Protein AF-A0A328EGP6-F1 (afdb_monomer)

Secondary structure (DSSP, 8-state):
--HHHHHHHHHHH--TTTS-GGGGGG-BTTBTTTT-HHHHHHHHHHHH--EEEEEEETTSSSEEEEEEETTEEE-TTGGGGTTPPPPEEEEEEE-HHHHTTSHHHHHHHHHHHHHHHHHHHHHHHHHHHHHHH---TT-HHHHS-SEE--S-SSEEEEESS--TTTHHHHSSTTB-TTSPBPHHHHHHHHHHGGGT--GGGSEEEESSSS--SSGGGHHHHHHHHHHHHHHHHHHH--SEEEEESHHHHHHHHTT--SSGGGTTT--EEEEETTEEEEEEEE----TT-GGGTTTTHHHHHHHHHHHT-

Solvent-accessible surface area (backbone atoms only — not comparable to full-atom values): 16707 Å² total; per-residue (Å²): 132,63,64,36,56,50,48,38,35,48,64,54,34,48,43,80,77,41,22,45,74,91,49,63,83,71,45,44,90,93,34,51,34,32,51,29,27,60,49,47,24,45,53,47,31,73,75,74,43,66,44,32,37,36,24,39,32,67,100,50,101,50,72,48,38,25,29,40,44,98,91,40,85,49,57,92,38,58,62,46,48,64,90,53,82,80,51,74,40,82,75,40,80,52,62,62,69,70,59,46,69,41,66,66,53,37,53,22,30,52,52,36,54,49,39,30,54,51,49,49,51,52,50,53,49,52,54,52,49,52,56,71,67,53,86,43,94,66,54,39,70,78,56,34,62,83,54,44,65,12,76,38,54,51,44,34,38,28,33,50,49,57,44,72,79,9,21,44,76,50,27,31,78,43,25,22,95,88,72,44,72,33,66,38,44,54,46,43,30,65,50,28,54,59,60,75,45,56,65,77,34,43,21,36,36,38,41,29,84,56,66,62,98,48,76,79,50,52,68,74,47,41,69,64,29,36,55,55,44,50,55,48,48,63,55,50,52,38,60,36,34,38,19,38,24,63,64,25,34,35,62,73,61,48,84,78,65,92,52,63,80,81,47,50,65,40,82,45,77,49,73,58,96,91,42,78,34,38,34,36,32,35,54,36,33,43,82,86,45,74,45,24,53,71,68,30,51,67,40,35,48,49,50,37,52,66,77,73,109

Sequence (309 aa):
MNQNFLQHLLWSSWSKETAYKGVGDSWNYNNRATGQCAITSILVQEILGGYIKKADVENYKFSHYWNYIDGEDVDFTISQFSKNTPSYINIKLVDKDRILLNEETKKQYEILRKKVYENMDIYKNIEKNIQQLCQCNENIHQLGSSIHFGKNCNLLFIGEVPAKDGWRTTGKAWINEKGNIIPSGKILQQLLEYLNINLMDITFTEAVKCFPKDRKELLSMGKLWQKILYEQIDFLSPNIIITLGDFPTKALLGNTYKKFTDVVGKEFFIEIKNQKYIIIPTYHPSPISPQSLKGNIDIYKKINKLLNT

Foldseek 3Di:
DDVLVLLLLLLLQQDPLLADCVCPVLDDNLQSLHRNFLLSQVLCCVVQNAFKKWFDWPPDPDIGIFGQHPNDTGGSSCCSCPPDRTDTDPIDTDDNVVVVVPVSNVSSNVSSNVSSVVLVVLQVVLLVVLQVPDPAPQPLSVLEDQKQRAQDLQEEEEAAEQDPQASSNRVDPQQGPVRDGHQLLVLVQVLCVLLVDGSSRHMYHYLRSHDDPDPVCSVVCLVVSLVSVLSVCSSSVHQEYEYAADNSVCSQVPPPDDDPVVQALDWDWDARPNDIHIYHYAYHSDPVDPCNRPVCNVSSNVVSVVSVD

pLDDT: mean 92.64, std 7.46, range [59.53, 98.81]

Structure (mmCIF, N/CA/C/O backbone):
data_AF-A0A328EGP6-F1
#
_entry.id   AF-A0A328EGP6-F1
#
loop_
_atom_site.group_PDB
_atom_site.id
_atom_site.type_symbol
_atom_site.label_atom_id
_atom_site.label_alt_id
_atom_site.label_comp_id
_atom_site.label_asym_id
_atom_site.label_entity_id
_atom_site.label_seq_id
_atom_site.pdbx_PDB_ins_code
_atom_site.Cartn_x
_atom_site.Cartn_y
_atom_site.Cartn_z
_atom_site.occupancy
_atom_site.B_iso_or_equiv
_atom_site.auth_seq_id
_atom_site.auth_comp_id
_atom_site.auth_asym_id
_atom_site.auth_atom_id
_atom_site.pdbx_PDB_model_num
ATOM 1 N N . MET A 1 1 ? 4.268 -15.845 -7.452 1.00 79.31 1 MET A N 1
ATOM 2 C CA . MET A 1 1 ? 4.178 -14.786 -6.415 1.00 79.31 1 MET A CA 1
ATOM 3 C C . MET A 1 1 ? 2.890 -14.003 -6.639 1.00 79.31 1 MET A C 1
ATOM 5 O O . MET A 1 1 ? 2.503 -13.864 -7.788 1.00 79.31 1 MET A O 1
ATOM 9 N N . ASN A 1 2 ? 2.203 -13.535 -5.590 1.00 88.38 2 ASN A N 1
ATOM 10 C CA . ASN A 1 2 ? 1.006 -12.694 -5.747 1.00 88.38 2 ASN A CA 1
ATOM 11 C C . ASN A 1 2 ? 1.398 -11.326 -6.353 1.00 88.38 2 ASN A C 1
ATOM 13 O O . ASN A 1 2 ? 2.334 -10.701 -5.855 1.00 88.38 2 ASN A O 1
ATOM 17 N N . GLN A 1 3 ? 0.700 -10.866 -7.401 1.00 93.25 3 GLN A N 1
ATOM 18 C CA . GLN A 1 3 ? 1.011 -9.597 -8.076 1.00 93.25 3 GLN A CA 1
ATOM 19 C C . GLN A 1 3 ? 0.853 -8.380 -7.152 1.00 93.25 3 GLN A C 1
ATOM 21 O O . GLN A 1 3 ? 1.731 -7.528 -7.137 1.00 93.25 3 GLN A O 1
ATOM 26 N N . ASN A 1 4 ? -0.187 -8.314 -6.313 1.00 95.94 4 ASN A N 1
ATOM 27 C CA . ASN A 1 4 ? -0.348 -7.213 -5.356 1.00 95.94 4 ASN A CA 1
ATOM 28 C C . ASN A 1 4 ? 0.820 -7.181 -4.364 1.00 95.94 4 ASN A C 1
ATOM 30 O O . ASN A 1 4 ? 1.369 -6.121 -4.092 1.00 95.94 4 ASN A O 1
ATOM 34 N N . PHE A 1 5 ? 1.265 -8.336 -3.866 1.00 96.94 5 PHE A N 1
ATOM 35 C CA . PHE A 1 5 ? 2.444 -8.378 -2.997 1.00 96.94 5 PHE A CA 1
ATOM 36 C C . PHE A 1 5 ? 3.699 -7.839 -3.706 1.00 96.94 5 PHE A C 1
ATOM 38 O O . PHE A 1 5 ? 4.431 -7.038 -3.127 1.00 96.94 5 PHE A O 1
ATOM 45 N N . LEU A 1 6 ? 3.912 -8.200 -4.977 1.00 97.69 6 LEU A N 1
ATOM 46 C CA . LEU A 1 6 ? 5.005 -7.643 -5.779 1.00 97.69 6 LEU A CA 1
ATOM 47 C C . LEU A 1 6 ? 4.856 -6.128 -6.000 1.00 97.69 6 LEU A C 1
ATOM 49 O O . LEU A 1 6 ? 5.839 -5.404 -5.882 1.00 97.69 6 LEU A O 1
ATOM 53 N N . GLN A 1 7 ? 3.641 -5.633 -6.250 1.00 97.56 7 GLN A N 1
ATOM 54 C CA . GLN A 1 7 ? 3.357 -4.199 -6.363 1.00 97.56 7 GLN A CA 1
ATOM 55 C C . GLN A 1 7 ? 3.777 -3.439 -5.097 1.00 97.56 7 GLN A C 1
ATOM 57 O O . GLN A 1 7 ? 4.355 -2.358 -5.206 1.00 97.56 7 GLN A O 1
ATOM 62 N N . HIS A 1 8 ? 3.537 -4.007 -3.911 1.00 97.88 8 HIS A N 1
ATOM 63 C CA . HIS A 1 8 ? 3.960 -3.423 -2.633 1.00 97.88 8 HIS A CA 1
ATOM 64 C C . HIS A 1 8 ? 5.474 -3.455 -2.435 1.00 97.88 8 HIS A C 1
ATOM 66 O O . HIS A 1 8 ? 6.041 -2.465 -1.982 1.00 97.88 8 HIS A O 1
ATOM 72 N N . LEU A 1 9 ? 6.143 -4.544 -2.828 1.00 98.12 9 LEU A N 1
ATOM 73 C CA . LEU A 1 9 ? 7.608 -4.608 -2.813 1.00 98.12 9 LEU A CA 1
ATOM 74 C C . LEU A 1 9 ? 8.228 -3.555 -3.730 1.00 98.12 9 LEU A C 1
ATOM 76 O O . LEU A 1 9 ? 9.186 -2.892 -3.345 1.00 98.12 9 LEU A O 1
ATOM 80 N N . LEU A 1 10 ? 7.678 -3.380 -4.932 1.00 98.12 10 LEU A N 1
ATOM 81 C CA . LEU A 1 10 ? 8.120 -2.352 -5.868 1.00 98.12 10 LEU A CA 1
ATOM 82 C C . LEU A 1 10 ? 7.871 -0.948 -5.302 1.00 98.12 10 LEU A C 1
ATOM 84 O O . LEU A 1 10 ? 8.786 -0.127 -5.275 1.00 98.12 10 LEU A O 1
ATOM 88 N N . TRP A 1 11 ? 6.671 -0.697 -4.774 1.00 97.12 11 TRP A N 1
ATOM 89 C CA . TRP A 1 11 ? 6.271 0.588 -4.195 1.00 97.12 11 TRP A CA 1
ATOM 90 C C . TRP A 1 11 ? 7.190 1.067 -3.066 1.00 97.12 11 TRP A C 1
ATOM 92 O O . TRP A 1 11 ? 7.530 2.252 -3.003 1.00 97.12 11 TRP A O 1
ATOM 102 N N . SER A 1 12 ? 7.601 0.157 -2.181 1.00 96.00 12 SER A N 1
ATOM 103 C CA . SER A 1 12 ? 8.522 0.457 -1.081 1.00 96.00 12 SER A CA 1
ATOM 104 C C . SER A 1 12 ? 9.998 0.459 -1.496 1.00 96.00 12 SER A C 1
ATOM 106 O O . SER A 1 12 ? 10.844 0.906 -0.725 1.00 96.00 12 SER A O 1
ATOM 108 N N . SER A 1 13 ? 10.320 -0.004 -2.710 1.00 97.62 13 SER A N 1
ATOM 109 C CA . SER A 1 13 ? 11.694 -0.045 -3.239 1.00 97.62 13 SER A CA 1
ATOM 110 C C . SER A 1 13 ? 12.021 1.105 -4.191 1.00 97.62 13 SER A C 1
ATOM 112 O O . SER A 1 13 ? 13.193 1.461 -4.342 1.00 97.62 13 SER A O 1
ATOM 114 N N . TRP A 1 14 ? 11.014 1.688 -4.846 1.00 97.69 14 TRP A N 1
ATOM 115 C CA . TRP A 1 14 ? 11.203 2.814 -5.755 1.00 97.69 14 TRP A CA 1
ATOM 116 C C . TRP A 1 14 ? 11.687 4.062 -5.022 1.00 97.69 14 TRP A C 1
ATOM 118 O O . TRP A 1 14 ? 11.077 4.529 -4.061 1.00 97.69 14 TRP A O 1
ATOM 128 N N . SER A 1 15 ? 12.765 4.649 -5.535 1.00 95.56 15 SER A N 1
ATOM 129 C CA . SER A 1 15 ? 13.327 5.903 -5.041 1.00 95.56 15 SER A CA 1
ATOM 130 C C . SER A 1 15 ? 13.780 6.802 -6.196 1.00 95.56 15 SER A C 1
ATOM 132 O O . SER A 1 15 ? 13.847 6.369 -7.350 1.00 95.56 15 SER A O 1
ATOM 134 N N . LYS A 1 16 ? 14.170 8.047 -5.885 1.00 95.44 16 LYS A N 1
ATOM 135 C CA . LYS A 1 16 ? 14.817 8.955 -6.853 1.00 95.44 16 LYS A CA 1
ATOM 136 C C . LYS A 1 16 ? 16.069 8.336 -7.492 1.00 95.44 16 LYS A C 1
ATOM 138 O O . LYS A 1 16 ? 16.387 8.644 -8.631 1.00 95.44 16 LYS A O 1
ATOM 143 N N . GLU A 1 17 ? 16.764 7.452 -6.775 1.00 95.88 17 GLU A N 1
ATOM 144 C CA . GLU A 1 17 ? 17.968 6.760 -7.263 1.00 95.88 17 GLU A CA 1
ATOM 145 C C . GLU A 1 17 ? 17.647 5.708 -8.330 1.00 95.88 17 GLU A C 1
ATOM 147 O O . GLU A 1 17 ? 18.457 5.483 -9.226 1.00 95.88 17 GLU A O 1
ATOM 152 N N . THR A 1 18 ? 16.479 5.064 -8.241 1.00 97.38 18 THR A N 1
ATOM 153 C CA . THR A 1 18 ? 16.045 4.047 -9.210 1.00 97.38 18 THR A CA 1
ATOM 154 C C . THR A 1 18 ? 15.279 4.665 -10.383 1.00 97.38 18 THR A C 1
ATOM 156 O O . THR A 1 18 ? 15.203 4.064 -11.448 1.00 97.38 18 THR A O 1
ATOM 159 N N . ALA A 1 19 ? 14.742 5.878 -10.227 1.00 96.88 19 ALA A N 1
ATOM 160 C CA . ALA A 1 19 ? 14.007 6.575 -11.278 1.00 96.88 19 ALA A CA 1
ATOM 161 C C . ALA A 1 19 ? 14.924 7.038 -12.419 1.00 96.88 19 ALA A C 1
ATOM 163 O O . ALA A 1 19 ? 16.020 7.550 -12.190 1.00 96.88 19 ALA A O 1
ATOM 164 N N . TYR A 1 20 ? 14.459 6.941 -13.665 1.00 94.62 20 TYR A N 1
ATOM 165 C CA . TYR A 1 20 ? 15.160 7.483 -14.829 1.00 94.62 20 TYR A CA 1
ATOM 166 C C . TYR A 1 20 ? 15.537 8.959 -14.626 1.00 94.62 20 TYR A C 1
ATOM 168 O O . TYR A 1 20 ? 14.665 9.807 -14.459 1.00 94.62 20 TYR A O 1
ATOM 176 N N . LYS A 1 21 ? 16.834 9.293 -14.709 1.00 90.19 21 LYS A N 1
ATOM 177 C CA . LYS A 1 21 ? 17.353 10.642 -14.401 1.00 90.19 21 LYS A CA 1
ATOM 178 C C . LYS A 1 21 ? 16.674 11.771 -15.183 1.00 90.19 21 LYS A C 1
ATOM 180 O O . LYS A 1 21 ? 16.547 12.877 -14.666 1.00 90.19 21 LYS A O 1
ATOM 185 N N . GLY A 1 22 ? 16.207 11.497 -16.403 1.00 88.44 22 GLY A N 1
ATOM 186 C CA . GLY A 1 22 ? 15.531 12.489 -17.240 1.00 88.44 22 GLY A CA 1
ATOM 187 C C . GLY A 1 22 ? 14.169 12.958 -16.713 1.00 88.44 22 GLY A C 1
ATOM 188 O O . GLY A 1 22 ? 13.662 13.953 -17.217 1.00 88.44 22 GLY A O 1
ATOM 189 N N . VAL A 1 23 ? 13.582 12.296 -15.706 1.00 88.12 23 VAL A N 1
ATOM 190 C CA . VAL A 1 23 ? 12.332 12.765 -15.073 1.00 88.12 23 VAL A CA 1
ATOM 191 C C . VAL A 1 23 ? 12.555 13.910 -14.078 1.00 88.12 23 VAL A C 1
ATOM 193 O O . VAL A 1 23 ? 11.594 14.587 -13.711 1.00 88.12 23 VAL A O 1
ATOM 196 N N . GLY A 1 24 ? 13.804 14.153 -13.659 1.00 87.69 24 GLY A N 1
ATOM 197 C CA . GLY A 1 24 ? 14.167 15.244 -12.753 1.00 87.69 24 GLY A CA 1
ATOM 198 C C . GLY A 1 24 ? 13.329 15.250 -11.472 1.00 87.69 24 GLY A C 1
ATOM 199 O O . GLY A 1 24 ? 13.246 14.245 -10.764 1.00 87.69 24 GLY A O 1
ATOM 200 N N . ASP A 1 25 ? 12.685 16.381 -11.195 1.00 87.44 25 ASP A N 1
ATOM 201 C CA . ASP A 1 25 ? 11.841 16.575 -10.009 1.00 87.44 25 ASP A CA 1
ATOM 202 C C . ASP A 1 25 ? 10.387 16.110 -10.199 1.00 87.44 25 ASP A C 1
ATOM 204 O O . ASP A 1 25 ? 9.562 16.247 -9.297 1.00 87.44 25 ASP A O 1
ATOM 208 N N . SER A 1 26 ? 10.068 15.493 -11.343 1.00 88.75 26 SER A N 1
ATOM 209 C CA . SER A 1 26 ? 8.757 14.862 -11.560 1.00 88.75 26 SER A CA 1
ATOM 210 C C . SER A 1 26 ? 8.566 13.610 -10.693 1.00 88.75 26 SER A C 1
ATOM 212 O O . SER A 1 26 ? 7.432 13.203 -10.442 1.00 88.75 26 SER A O 1
ATOM 214 N N 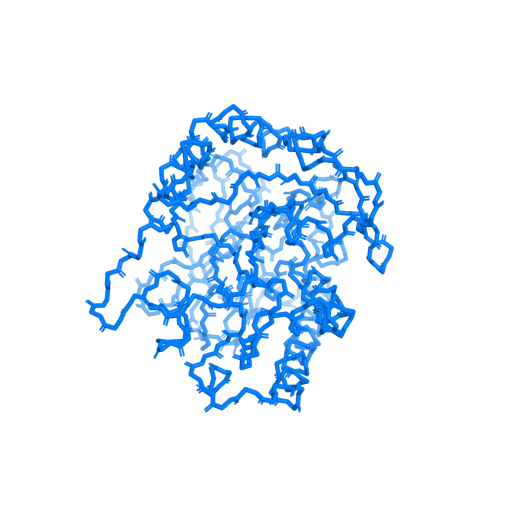. TRP A 1 27 ? 9.655 12.983 -10.230 1.00 93.44 27 TRP A N 1
ATOM 215 C CA . TRP A 1 27 ? 9.584 11.896 -9.252 1.00 93.44 27 TRP A CA 1
ATOM 216 C C . TRP A 1 27 ? 9.418 12.451 -7.835 1.00 93.44 27 TRP A C 1
ATOM 218 O O . TRP A 1 27 ? 10.191 13.305 -7.399 1.00 93.44 27 TRP A O 1
ATOM 228 N N . ASN A 1 28 ? 8.443 11.927 -7.091 1.00 90.25 28 ASN A N 1
ATOM 229 C CA . ASN A 1 28 ? 8.214 12.258 -5.684 1.00 90.25 28 ASN A CA 1
ATOM 230 C C . ASN A 1 28 ? 7.463 11.118 -4.963 1.00 90.25 28 ASN A C 1
ATOM 232 O O . ASN A 1 28 ? 6.998 10.173 -5.595 1.00 90.25 28 ASN A O 1
ATOM 236 N N . TYR A 1 29 ? 7.309 11.210 -3.637 1.00 86.38 29 TYR A N 1
ATOM 237 C CA . TYR A 1 29 ? 6.666 10.160 -2.829 1.00 86.38 29 TYR A CA 1
ATOM 238 C C . TYR A 1 29 ? 5.167 9.956 -3.104 1.00 86.38 29 TYR A C 1
ATOM 240 O O . TYR A 1 29 ? 4.654 8.870 -2.822 1.00 86.38 29 TYR A O 1
ATOM 248 N N . ASN A 1 30 ? 4.484 10.947 -3.687 1.00 84.38 30 ASN A N 1
ATOM 249 C CA . ASN A 1 30 ? 3.091 10.811 -4.119 1.00 84.38 30 ASN A CA 1
ATOM 250 C C . ASN A 1 30 ? 2.983 10.085 -5.470 1.00 84.38 30 ASN A C 1
ATOM 252 O O . ASN A 1 30 ? 1.967 9.452 -5.737 1.00 84.38 30 ASN A O 1
ATOM 256 N N . ASN A 1 31 ? 4.036 10.118 -6.296 1.00 89.25 31 ASN A N 1
ATOM 257 C CA . ASN A 1 31 ? 4.110 9.404 -7.570 1.00 89.25 31 ASN A CA 1
ATOM 258 C C . ASN A 1 31 ? 5.458 8.679 -7.742 1.00 89.25 31 ASN A C 1
ATOM 260 O O . ASN A 1 31 ? 6.338 9.093 -8.504 1.00 89.25 31 ASN A O 1
ATOM 264 N N . ARG A 1 32 ? 5.617 7.570 -7.007 1.00 94.00 32 ARG A N 1
ATOM 265 C CA . ARG A 1 32 ? 6.872 6.799 -6.954 1.00 94.00 32 ARG A CA 1
ATOM 266 C C . ARG A 1 32 ? 7.178 6.035 -8.242 1.00 94.00 32 ARG A C 1
ATOM 268 O O . ARG A 1 32 ? 8.341 5.712 -8.476 1.00 94.00 32 ARG A O 1
ATOM 275 N N . ALA A 1 33 ? 6.161 5.764 -9.060 1.00 95.44 33 ALA A N 1
ATOM 276 C CA . ALA A 1 33 ? 6.280 5.004 -10.303 1.00 95.44 33 ALA A CA 1
ATOM 277 C C . ALA A 1 33 ? 6.956 5.793 -11.440 1.00 95.44 33 ALA A C 1
ATOM 279 O O . ALA A 1 33 ? 7.452 5.188 -12.393 1.00 95.44 33 ALA A O 1
ATOM 280 N N . THR A 1 34 ? 7.007 7.128 -11.345 1.00 94.88 34 THR A N 1
ATOM 281 C CA . THR A 1 34 ? 7.602 8.003 -12.365 1.00 94.88 34 THR A CA 1
ATOM 282 C C . THR A 1 34 ? 9.020 7.577 -12.735 1.00 94.88 34 THR A C 1
ATOM 284 O O . THR A 1 34 ? 9.923 7.556 -11.902 1.00 94.88 34 THR A O 1
ATOM 287 N N . GLY A 1 35 ? 9.235 7.248 -14.010 1.00 95.44 35 GLY A N 1
ATOM 288 C CA . GLY A 1 35 ? 10.556 6.875 -14.516 1.00 95.44 35 GLY A CA 1
ATOM 289 C C . GLY A 1 35 ? 11.057 5.499 -14.065 1.00 95.44 35 GLY A C 1
ATOM 290 O O . GLY A 1 35 ? 12.240 5.222 -14.235 1.00 95.44 35 GLY A O 1
ATOM 291 N N . GLN A 1 36 ? 10.200 4.638 -13.506 1.00 97.81 36 GLN A N 1
ATOM 292 C CA . GLN A 1 36 ? 10.586 3.300 -13.034 1.00 97.81 36 GLN A CA 1
ATOM 293 C C . GLN A 1 36 ? 10.308 2.183 -14.057 1.00 97.81 36 GLN A C 1
ATOM 295 O O . GLN A 1 36 ? 10.739 1.047 -13.851 1.00 97.81 36 GLN A O 1
ATOM 300 N N . CYS A 1 37 ? 9.577 2.472 -15.141 1.00 97.56 37 CYS A N 1
ATOM 301 C CA . CYS A 1 37 ? 8.968 1.469 -16.026 1.00 97.56 37 CYS A CA 1
ATOM 302 C C . CYS A 1 37 ? 9.967 0.467 -16.623 1.00 97.56 37 CYS A C 1
ATOM 304 O O . CYS A 1 37 ? 9.776 -0.741 -16.500 1.00 97.56 37 CYS A O 1
ATOM 306 N N . ALA A 1 38 ? 11.076 0.943 -17.198 1.00 98.00 38 ALA A N 1
ATOM 307 C CA . ALA A 1 38 ? 12.065 0.084 -17.850 1.00 98.00 38 ALA A CA 1
ATOM 308 C C . ALA A 1 38 ? 12.679 -0.932 -16.875 1.00 98.00 38 ALA A C 1
ATOM 310 O O . ALA A 1 38 ? 12.561 -2.139 -17.082 1.00 98.00 38 ALA A O 1
ATOM 311 N N . ILE A 1 39 ? 13.278 -0.459 -15.779 1.00 98.56 39 ILE A N 1
ATOM 312 C CA . ILE A 1 39 ? 13.937 -1.336 -14.802 1.00 98.56 39 ILE A CA 1
ATOM 313 C C . ILE A 1 39 ? 12.942 -2.225 -14.047 1.00 98.56 39 ILE A C 1
ATOM 315 O O . ILE A 1 39 ? 13.265 -3.368 -13.732 1.00 98.56 39 ILE A O 1
ATOM 319 N N . THR A 1 40 ? 11.719 -1.734 -13.817 1.00 98.62 40 THR A N 1
ATOM 320 C CA . THR A 1 40 ? 10.648 -2.528 -13.206 1.00 98.62 40 THR A CA 1
ATOM 321 C C . THR A 1 40 ? 10.252 -3.667 -14.130 1.00 98.62 40 THR A C 1
ATOM 323 O O . THR A 1 40 ? 10.154 -4.798 -13.671 1.00 98.62 40 THR A O 1
ATOM 326 N N . SER A 1 41 ? 10.099 -3.408 -15.431 1.00 98.62 41 SER A N 1
ATOM 327 C CA . SER A 1 41 ? 9.714 -4.448 -16.387 1.00 98.62 41 SER A CA 1
ATOM 328 C C . SER A 1 41 ? 10.744 -5.579 -16.490 1.00 98.62 41 SER A C 1
ATOM 330 O O . SER A 1 41 ? 10.368 -6.744 -16.615 1.00 98.62 41 SER A O 1
ATOM 332 N N . ILE A 1 42 ? 12.036 -5.259 -16.347 1.00 98.69 42 ILE A N 1
ATOM 333 C CA . ILE A 1 42 ? 13.113 -6.256 -16.297 1.00 98.69 42 ILE A CA 1
ATOM 334 C C . ILE A 1 42 ? 12.994 -7.102 -15.029 1.00 98.69 42 ILE A C 1
ATOM 336 O O . ILE A 1 42 ? 13.023 -8.328 -15.106 1.00 98.69 42 ILE A O 1
ATOM 340 N N . LEU A 1 43 ? 12.831 -6.466 -13.866 1.00 98.62 43 LEU A N 1
ATOM 341 C CA . LEU A 1 43 ? 12.742 -7.183 -12.594 1.00 98.62 43 LEU A CA 1
ATOM 342 C C . LEU A 1 43 ? 11.483 -8.053 -12.513 1.00 98.62 43 LEU A C 1
ATOM 344 O O . LEU A 1 43 ? 11.528 -9.183 -12.036 1.00 98.62 43 LEU A O 1
ATOM 348 N N . VAL A 1 44 ? 10.357 -7.551 -13.013 1.00 98.31 44 VAL A N 1
ATOM 349 C CA . VAL A 1 44 ? 9.111 -8.315 -13.104 1.00 98.31 44 VAL A CA 1
ATOM 350 C C . VAL A 1 44 ? 9.293 -9.514 -14.030 1.00 98.31 44 VAL A C 1
ATOM 352 O O . VAL A 1 44 ? 8.865 -10.607 -13.668 1.00 98.31 44 VAL A O 1
ATOM 355 N N . GLN A 1 45 ? 9.978 -9.350 -15.168 1.00 98.00 45 GLN A N 1
ATOM 356 C CA . GLN A 1 45 ? 10.315 -10.477 -16.037 1.00 98.00 45 GLN A CA 1
ATOM 357 C C . GLN A 1 45 ? 11.221 -11.497 -15.327 1.00 98.00 45 GLN A C 1
ATOM 359 O O . GLN A 1 45 ? 11.018 -12.696 -15.490 1.00 98.00 45 GLN A O 1
ATOM 364 N N . GLU A 1 46 ? 12.191 -11.057 -14.516 1.00 97.12 46 GLU A N 1
ATOM 365 C CA . GLU A 1 46 ? 13.023 -11.959 -13.699 1.00 97.12 46 GLU A CA 1
ATOM 366 C C . GLU A 1 46 ? 12.175 -12.775 -12.705 1.00 97.12 46 GLU A C 1
ATOM 368 O O . GLU A 1 46 ? 12.397 -13.973 -12.552 1.00 97.12 46 GLU A O 1
ATOM 373 N N . ILE A 1 47 ? 11.201 -12.143 -12.039 1.00 97.06 47 ILE A N 1
ATOM 374 C CA . ILE A 1 47 ? 10.430 -12.756 -10.943 1.00 97.06 47 ILE A CA 1
ATOM 375 C C . ILE A 1 47 ? 9.247 -13.600 -11.442 1.00 97.06 47 ILE A C 1
ATOM 377 O O . ILE A 1 47 ? 8.942 -14.641 -10.856 1.00 97.06 47 ILE A O 1
ATOM 381 N N . LEU A 1 48 ? 8.533 -13.129 -12.466 1.00 96.50 48 LEU A N 1
ATOM 382 C CA . LEU A 1 48 ? 7.281 -13.722 -12.954 1.00 96.50 48 LEU A CA 1
ATOM 383 C C . LEU A 1 48 ? 7.407 -14.349 -14.350 1.00 96.50 48 LEU A C 1
ATOM 385 O O . LEU A 1 48 ? 6.498 -15.060 -14.768 1.00 96.50 48 LEU A O 1
ATOM 389 N N . GLY A 1 49 ? 8.506 -14.115 -15.069 1.00 96.06 49 GLY A N 1
ATOM 390 C CA . GLY A 1 49 ? 8.655 -14.526 -16.464 1.00 96.06 49 GLY A CA 1
ATOM 391 C C . GLY A 1 49 ? 7.912 -13.609 -17.443 1.00 96.06 49 GLY A C 1
ATOM 392 O O . GLY A 1 49 ? 7.707 -12.421 -17.192 1.00 96.06 49 GLY A O 1
ATOM 393 N N . GLY A 1 50 ? 7.528 -14.160 -18.596 1.00 96.62 50 GLY A N 1
ATOM 394 C CA . GLY A 1 50 ? 6.835 -13.425 -19.657 1.00 96.62 50 GLY A CA 1
ATOM 395 C C . GLY A 1 50 ? 7.752 -12.539 -20.507 1.00 96.62 50 GLY A C 1
ATOM 396 O O . GLY A 1 50 ? 8.966 -12.747 -20.597 1.00 96.62 50 GLY A O 1
ATOM 397 N N . TYR A 1 51 ? 7.157 -11.547 -21.166 1.00 98.31 51 TYR A N 1
ATOM 398 C CA . TYR A 1 51 ? 7.837 -10.673 -22.124 1.00 98.31 51 TYR A CA 1
ATOM 399 C C . TYR A 1 51 ? 7.785 -9.211 -21.691 1.00 98.31 51 TYR A C 1
ATOM 401 O O . TYR A 1 51 ? 6.866 -8.803 -20.986 1.00 98.31 51 TYR A O 1
ATOM 409 N N . ILE A 1 52 ? 8.744 -8.408 -22.153 1.00 98.69 52 ILE A N 1
ATOM 410 C CA . ILE A 1 52 ? 8.725 -6.956 -21.968 1.00 98.69 52 ILE A CA 1
ATOM 411 C C . ILE A 1 52 ? 8.161 -6.317 -23.235 1.00 98.69 52 ILE A C 1
ATOM 413 O O . ILE A 1 52 ? 8.677 -6.533 -24.335 1.00 98.69 52 ILE A O 1
ATOM 417 N N . LYS A 1 53 ? 7.115 -5.510 -23.077 1.00 98.31 53 LYS A N 1
ATOM 418 C CA . LYS A 1 53 ? 6.591 -4.616 -24.107 1.00 98.31 53 LYS A CA 1
ATOM 419 C C . LYS A 1 53 ? 7.184 -3.224 -23.928 1.00 98.31 53 LYS A C 1
ATOM 421 O O . LYS A 1 53 ? 7.410 -2.764 -22.812 1.00 98.31 53 LYS A O 1
ATOM 426 N N . LYS A 1 54 ? 7.422 -2.555 -25.051 1.00 97.81 54 LYS A N 1
ATOM 427 C CA . LYS A 1 54 ? 7.804 -1.148 -25.142 1.00 97.81 54 LYS A CA 1
ATOM 428 C C . LYS A 1 54 ? 6.874 -0.456 -26.123 1.00 97.81 54 LYS A C 1
ATOM 430 O O . LYS A 1 54 ? 6.636 -0.996 -27.203 1.00 97.81 54 LYS A O 1
ATOM 435 N N . ALA A 1 55 ? 6.445 0.754 -25.800 1.00 96.88 55 ALA A N 1
ATOM 436 C CA . ALA A 1 55 ? 5.736 1.622 -26.731 1.00 96.88 55 ALA A CA 1
ATOM 437 C C . ALA A 1 55 ? 6.131 3.080 -26.542 1.00 96.88 55 ALA A C 1
ATOM 439 O O . ALA A 1 55 ? 6.608 3.460 -25.473 1.00 96.88 55 ALA A O 1
ATOM 440 N N . ASP A 1 56 ? 5.922 3.895 -27.566 1.00 95.19 56 ASP A N 1
ATOM 441 C CA . ASP A 1 56 ? 6.006 5.343 -27.424 1.00 95.19 56 ASP A CA 1
ATOM 442 C C . ASP A 1 56 ? 4.671 5.849 -26.875 1.00 95.19 56 ASP A C 1
ATOM 444 O O . ASP A 1 56 ? 3.606 5.368 -27.275 1.00 95.19 56 ASP A O 1
ATOM 448 N N . VAL A 1 57 ? 4.722 6.780 -25.925 1.00 92.12 57 VAL A N 1
ATOM 449 C CA . VAL A 1 57 ? 3.508 7.359 -25.344 1.00 92.12 57 VAL A CA 1
ATOM 450 C C . VAL A 1 57 ? 3.095 8.558 -26.189 1.00 92.12 57 VAL A C 1
ATOM 452 O O . VAL A 1 57 ? 3.853 9.516 -26.333 1.00 92.12 57 VAL A O 1
ATOM 455 N N . GLU A 1 58 ? 1.895 8.514 -26.759 1.00 86.94 58 GLU A N 1
ATOM 456 C CA . GLU A 1 58 ? 1.365 9.590 -27.593 1.00 86.94 58 GLU A CA 1
ATOM 457 C C . GLU A 1 58 ? 1.349 10.911 -26.811 1.00 86.94 58 GLU A C 1
ATOM 459 O O . GLU A 1 58 ? 0.981 10.948 -25.638 1.00 86.94 58 GLU A O 1
ATOM 464 N N . ASN A 1 59 ? 1.761 12.005 -27.455 1.00 82.06 59 ASN A N 1
ATOM 465 C CA . ASN A 1 59 ? 1.934 13.334 -26.847 1.00 82.06 59 ASN A CA 1
ATOM 466 C C . ASN A 1 59 ? 3.090 13.470 -25.835 1.00 82.06 59 ASN A C 1
ATOM 468 O O . ASN A 1 59 ? 3.321 14.572 -25.335 1.00 82.06 59 ASN A O 1
ATOM 472 N N . TYR A 1 60 ? 3.872 12.415 -25.584 1.00 78.75 60 TYR A N 1
ATOM 473 C CA . TYR A 1 60 ? 5.065 12.478 -24.739 1.00 78.75 60 TYR A CA 1
ATOM 474 C C . TYR A 1 60 ? 6.328 12.049 -25.499 1.00 78.75 60 TYR A C 1
ATOM 476 O O . TYR A 1 60 ? 6.314 11.193 -26.375 1.00 78.75 60 TYR A O 1
ATOM 484 N N . LYS A 1 61 ? 7.474 12.644 -25.147 1.00 81.31 61 LYS A N 1
ATOM 485 C CA . LYS A 1 61 ? 8.779 12.338 -25.768 1.00 81.31 61 LYS A CA 1
ATOM 486 C C . LYS A 1 61 ? 9.536 11.218 -25.044 1.00 81.31 61 LYS A C 1
ATOM 488 O O . LYS A 1 61 ? 10.758 11.277 -24.923 1.00 81.31 61 LYS A O 1
ATOM 493 N N . PHE A 1 62 ? 8.824 10.224 -24.523 1.00 87.31 62 PHE A N 1
ATOM 494 C CA . PHE A 1 62 ? 9.437 9.067 -23.876 1.00 87.31 62 PHE A CA 1
ATOM 495 C C . PHE A 1 62 ? 8.695 7.777 -24.219 1.00 87.31 62 PHE A C 1
ATOM 497 O O . PHE A 1 62 ? 7.513 7.786 -24.563 1.00 87.31 62 PHE A O 1
ATOM 504 N N . SER A 1 63 ? 9.413 6.661 -24.113 1.00 93.38 63 SER A N 1
ATOM 505 C CA . SER A 1 63 ? 8.826 5.334 -24.248 1.00 93.38 63 SER A CA 1
ATOM 506 C C . SER A 1 63 ? 8.456 4.766 -22.881 1.00 93.38 63 SER A C 1
ATOM 508 O O . SER A 1 63 ? 9.171 4.971 -21.899 1.00 93.38 63 SER A O 1
ATOM 510 N N . HIS A 1 64 ? 7.378 3.996 -22.843 1.00 96.69 64 HIS A N 1
ATOM 511 C CA . HIS A 1 64 ? 6.911 3.265 -21.676 1.00 96.69 64 HIS A CA 1
ATOM 512 C C . HIS A 1 64 ? 7.170 1.765 -21.822 1.00 96.69 64 HIS A C 1
ATOM 514 O O . HIS A 1 64 ? 7.189 1.248 -22.942 1.00 96.69 64 HIS A O 1
ATOM 520 N N . TYR A 1 65 ? 7.378 1.085 -20.695 1.00 98.00 65 TYR A N 1
ATOM 521 C CA . TYR A 1 65 ? 7.704 -0.338 -20.636 1.00 98.00 65 TYR A CA 1
ATOM 522 C C . TYR A 1 65 ? 6.807 -1.039 -19.622 1.00 98.00 65 TYR A C 1
ATOM 524 O O . TYR A 1 65 ? 6.613 -0.536 -18.518 1.00 98.00 65 TYR A O 1
ATOM 532 N N . TRP A 1 66 ? 6.298 -2.208 -19.987 1.00 98.25 66 TRP A N 1
ATOM 533 C CA . TRP A 1 66 ? 5.481 -3.047 -19.114 1.00 98.25 66 TRP A CA 1
ATOM 534 C C . TRP A 1 66 ? 5.633 -4.516 -19.512 1.00 98.25 66 TRP A C 1
ATOM 536 O O . TRP A 1 66 ? 6.353 -4.836 -20.462 1.00 98.25 66 TRP A O 1
ATOM 546 N N . ASN A 1 67 ? 4.990 -5.425 -18.785 1.00 98.31 67 ASN A N 1
ATOM 547 C CA . ASN A 1 67 ? 5.120 -6.856 -19.023 1.00 98.31 67 ASN A CA 1
ATOM 548 C C . ASN A 1 67 ? 3.884 -7.439 -19.704 1.00 98.31 67 ASN A C 1
ATOM 550 O O . ASN A 1 67 ? 2.768 -6.971 -19.512 1.00 98.31 67 ASN A O 1
ATOM 554 N N . TYR A 1 68 ? 4.097 -8.499 -20.473 1.00 97.94 68 TYR A N 1
ATOM 555 C CA . TYR A 1 68 ? 3.045 -9.368 -20.980 1.00 97.94 68 TYR A CA 1
ATOM 556 C C . TYR A 1 68 ? 3.244 -10.762 -20.384 1.00 97.94 68 TYR A C 1
ATOM 558 O O . TYR A 1 68 ? 4.245 -11.422 -20.684 1.00 97.94 68 TYR A O 1
ATOM 566 N N . ILE A 1 69 ? 2.341 -11.166 -19.491 1.00 96.94 69 ILE A N 1
ATOM 567 C CA . ILE A 1 69 ? 2.460 -12.359 -18.641 1.00 96.94 69 ILE A CA 1
ATOM 568 C C . ILE A 1 69 ? 1.150 -13.134 -18.747 1.00 96.94 69 ILE A C 1
ATOM 570 O O . ILE A 1 69 ? 0.083 -12.547 -18.609 1.00 96.94 69 ILE A O 1
ATOM 574 N N . ASP A 1 70 ? 1.230 -14.436 -19.026 1.00 94.81 70 ASP A N 1
ATOM 575 C CA . ASP A 1 70 ? 0.074 -15.344 -19.095 1.00 94.81 70 ASP A CA 1
ATOM 576 C C . ASP A 1 70 ? -1.091 -14.850 -19.976 1.00 94.81 70 ASP A C 1
ATOM 578 O O . ASP A 1 70 ? -2.258 -15.124 -19.716 1.00 94.81 70 ASP A O 1
ATOM 582 N N . GLY A 1 71 ? -0.772 -14.134 -21.059 1.00 95.25 71 GLY A N 1
ATOM 583 C CA . GLY A 1 71 ? -1.764 -13.629 -22.008 1.00 95.25 71 GLY A CA 1
ATOM 584 C C . GLY A 1 71 ? -2.295 -12.223 -21.705 1.00 95.25 71 GLY A C 1
ATOM 585 O O . GLY A 1 71 ? -3.051 -11.685 -22.517 1.00 95.25 71 GLY A O 1
ATOM 586 N N . GLU A 1 72 ? -1.868 -11.599 -20.605 1.00 96.50 72 GLU A N 1
ATOM 587 C CA . GLU A 1 72 ? -2.362 -10.301 -20.139 1.00 96.50 72 GLU A CA 1
ATOM 588 C C . GLU A 1 72 ? -1.256 -9.239 -20.048 1.00 96.50 72 GLU A C 1
ATOM 590 O O . GLU A 1 72 ? -0.083 -9.533 -19.801 1.00 96.50 72 GLU A O 1
ATOM 595 N N . ASP A 1 73 ? -1.640 -7.977 -20.251 1.00 96.50 73 ASP A N 1
ATOM 596 C CA . ASP A 1 73 ? -0.773 -6.824 -20.013 1.00 96.50 73 ASP A CA 1
ATOM 597 C C . ASP A 1 73 ? -0.724 -6.495 -18.516 1.00 96.50 73 ASP A C 1
ATOM 599 O O . ASP A 1 73 ? -1.743 -6.212 -17.887 1.00 96.50 73 ASP A O 1
ATOM 603 N N . VAL A 1 74 ? 0.484 -6.505 -17.954 1.00 96.62 74 VAL A N 1
ATOM 604 C CA . VAL A 1 74 ? 0.760 -6.233 -16.543 1.00 96.62 74 VAL A CA 1
ATOM 605 C C . VAL A 1 74 ? 1.691 -5.029 -16.442 1.00 96.62 74 VAL A C 1
ATOM 607 O O . VAL A 1 74 ? 2.878 -5.107 -16.767 1.00 96.62 74 VAL A O 1
ATOM 610 N N . ASP A 1 75 ? 1.154 -3.906 -15.966 1.00 96.62 75 ASP A N 1
ATOM 611 C CA . ASP A 1 75 ? 1.896 -2.659 -15.781 1.00 96.62 75 ASP A CA 1
ATOM 612 C C . ASP A 1 75 ? 1.841 -2.183 -14.327 1.00 96.62 75 ASP A C 1
ATOM 614 O O . ASP A 1 75 ? 0.921 -1.484 -13.901 1.00 96.62 75 ASP A O 1
ATOM 618 N N . PHE A 1 76 ? 2.883 -2.522 -13.569 1.00 96.75 76 PHE A N 1
ATOM 619 C CA . PHE A 1 76 ? 3.057 -2.066 -12.188 1.00 96.75 76 PHE A CA 1
ATOM 620 C C . PHE A 1 76 ? 3.311 -0.552 -12.083 1.00 96.75 76 PHE A C 1
ATOM 622 O O . PHE A 1 76 ? 3.182 0.028 -11.008 1.00 96.75 76 PHE A O 1
ATOM 629 N N . THR A 1 77 ? 3.678 0.106 -13.184 1.00 96.44 77 THR A N 1
ATOM 630 C CA . THR A 1 77 ? 4.066 1.524 -13.233 1.00 96.44 77 THR A CA 1
ATOM 631 C C . THR A 1 77 ? 3.031 2.419 -13.912 1.00 96.44 77 THR A C 1
ATOM 633 O O . THR A 1 77 ? 3.307 3.596 -14.148 1.00 96.44 77 THR A O 1
ATOM 636 N N . ILE A 1 78 ? 1.824 1.909 -14.180 1.00 93.75 78 ILE A N 1
ATOM 637 C CA . ILE A 1 78 ? 0.745 2.674 -14.824 1.00 93.75 78 ILE A CA 1
ATOM 638 C C . ILE A 1 78 ? 0.359 3.925 -14.019 1.00 93.75 78 ILE A C 1
ATOM 640 O O . ILE A 1 78 ? -0.027 4.948 -14.581 1.00 93.75 78 ILE A O 1
ATOM 644 N N . SER A 1 79 ? 0.541 3.885 -12.695 1.00 90.94 79 SER A N 1
ATOM 645 C CA . SER A 1 79 ? 0.265 5.009 -11.794 1.00 90.94 79 SER A CA 1
ATOM 646 C C . SER A 1 79 ? 1.131 6.244 -12.059 1.00 90.94 79 SER A C 1
ATOM 648 O O . SER A 1 79 ? 0.750 7.332 -11.631 1.00 90.94 79 SER A O 1
ATOM 650 N N . GLN A 1 80 ? 2.228 6.129 -12.823 1.00 91.50 80 GLN A N 1
ATOM 651 C CA . GLN A 1 80 ? 3.033 7.290 -13.218 1.00 91.50 80 GLN A CA 1
ATOM 652 C C . GLN A 1 80 ? 2.249 8.308 -14.056 1.00 91.50 80 GLN A C 1
ATOM 654 O O . GLN A 1 80 ? 2.574 9.494 -1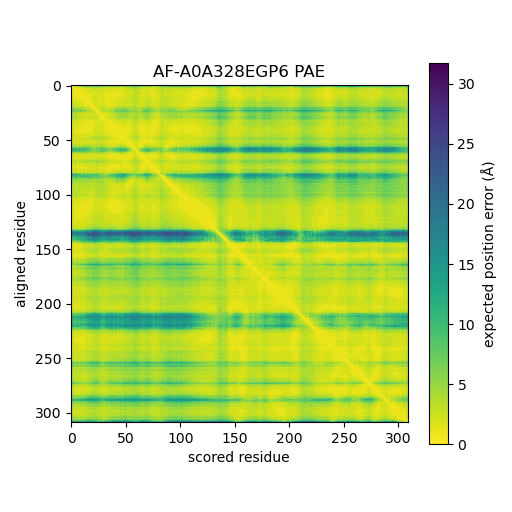4.034 1.00 91.50 80 GLN A O 1
ATOM 659 N N . PHE A 1 81 ? 1.205 7.857 -14.760 1.00 89.88 81 PHE A N 1
ATOM 660 C CA . PHE A 1 81 ? 0.327 8.702 -15.571 1.00 89.88 81 PHE A CA 1
ATOM 661 C C . PHE A 1 81 ? -0.852 9.284 -14.771 1.00 89.88 81 PHE A C 1
ATOM 663 O O . PHE A 1 81 ? -1.715 9.971 -15.326 1.00 89.88 81 PHE A O 1
ATOM 670 N N . SER A 1 82 ? -0.891 9.053 -13.455 1.00 81.69 82 SER A N 1
ATOM 671 C CA . SER A 1 82 ? -1.960 9.503 -12.564 1.00 81.69 82 SER A CA 1
ATOM 672 C C . SER A 1 82 ? -3.341 9.054 -13.073 1.00 81.69 82 SER A C 1
ATOM 674 O O . SER A 1 82 ? -3.610 7.858 -13.144 1.00 81.69 82 SER A O 1
ATOM 676 N N . LYS A 1 83 ? -4.233 9.992 -13.422 1.00 72.31 83 LYS A N 1
ATOM 677 C CA . LYS A 1 83 ? -5.576 9.702 -13.957 1.00 72.31 83 LYS A CA 1
ATOM 678 C C . LYS A 1 83 ? -5.638 9.661 -15.483 1.00 72.31 83 LYS A C 1
ATOM 680 O O . LYS A 1 83 ? -6.696 9.364 -16.030 1.00 72.31 83 LYS A O 1
ATOM 685 N N . ASN A 1 84 ? -4.548 9.991 -16.167 1.00 79.50 84 ASN A N 1
ATOM 686 C CA . ASN A 1 84 ? -4.530 10.023 -17.619 1.00 79.50 84 ASN A CA 1
ATOM 687 C C . ASN A 1 84 ? -4.202 8.625 -18.122 1.00 79.50 84 ASN A C 1
ATOM 689 O O . ASN A 1 84 ? -3.116 8.113 -17.866 1.00 79.50 84 ASN A O 1
ATOM 693 N N . THR A 1 85 ? -5.129 8.003 -18.843 1.00 81.94 85 THR A N 1
ATOM 694 C CA . THR A 1 85 ? -4.818 6.767 -19.557 1.00 81.94 85 THR A CA 1
ATOM 695 C C . THR A 1 85 ? -3.887 7.114 -20.720 1.00 81.94 85 THR A C 1
ATOM 697 O O . THR A 1 85 ? -4.285 7.895 -21.587 1.00 81.94 85 THR A O 1
ATOM 700 N N . PRO A 1 86 ? -2.648 6.599 -20.745 1.00 88.50 86 PRO A N 1
ATOM 701 C CA . PRO A 1 86 ? -1.744 6.843 -21.857 1.00 88.50 86 PRO A CA 1
ATOM 702 C C . PRO A 1 86 ? -2.250 6.143 -23.124 1.00 88.50 86 PRO A C 1
ATOM 704 O O . PRO A 1 86 ? -2.714 5.004 -23.073 1.00 88.50 86 PRO A O 1
ATOM 707 N N . SER A 1 87 ? -2.096 6.804 -24.268 1.00 90.88 87 SER A N 1
ATOM 708 C CA . SER A 1 87 ? -2.217 6.166 -25.581 1.00 90.88 87 SER A CA 1
ATOM 709 C C . SER A 1 87 ? -0.841 5.692 -26.035 1.00 90.88 87 SER A C 1
ATOM 711 O O . SER A 1 87 ? 0.141 6.431 -25.935 1.00 90.88 87 SER A O 1
ATOM 713 N N . TYR A 1 88 ? -0.758 4.461 -26.533 1.00 93.75 88 TYR A N 1
ATOM 714 C CA . TYR A 1 88 ? 0.499 3.844 -26.948 1.00 93.75 88 TYR A CA 1
ATOM 715 C C . TYR A 1 88 ? 0.559 3.664 -28.462 1.00 93.75 88 TYR A C 1
ATOM 717 O O . TYR A 1 88 ? -0.377 3.148 -29.071 1.00 93.75 88 TYR A O 1
ATOM 725 N N . ILE A 1 89 ? 1.702 4.007 -29.054 1.00 93.75 89 ILE A N 1
ATOM 726 C CA . ILE A 1 89 ? 2.014 3.747 -30.464 1.00 93.75 89 ILE A CA 1
ATOM 727 C C . ILE A 1 89 ? 3.308 2.933 -30.579 1.00 93.75 89 ILE A C 1
ATOM 729 O O . ILE A 1 89 ? 4.129 2.904 -29.661 1.00 93.75 89 ILE A O 1
ATOM 733 N N . ASN A 1 90 ? 3.502 2.253 -31.712 1.00 94.62 90 ASN A N 1
ATOM 734 C CA . ASN A 1 90 ? 4.705 1.452 -31.994 1.00 94.62 90 ASN A CA 1
ATOM 735 C C . ASN A 1 90 ? 5.004 0.363 -30.941 1.00 94.62 90 ASN A C 1
ATOM 737 O O . ASN A 1 90 ? 6.167 0.118 -30.603 1.00 94.62 90 ASN A O 1
ATOM 741 N N . ILE A 1 91 ? 3.958 -0.288 -30.418 1.00 96.81 91 ILE A N 1
ATOM 742 C CA . ILE A 1 91 ? 4.087 -1.355 -29.418 1.00 96.81 91 ILE A CA 1
ATOM 743 C C . ILE A 1 91 ? 4.922 -2.503 -29.997 1.00 96.81 91 ILE A C 1
ATOM 745 O O . ILE A 1 91 ? 4.612 -3.039 -31.060 1.00 96.81 91 ILE A O 1
ATOM 749 N N . LYS A 1 92 ? 5.971 -2.908 -29.280 1.00 97.44 92 LYS A N 1
ATOM 750 C CA . LYS A 1 92 ? 6.840 -4.029 -29.659 1.00 97.44 92 LYS A CA 1
ATOM 751 C C . LYS A 1 92 ? 7.365 -4.779 -28.446 1.00 97.44 92 LYS A C 1
ATOM 753 O O . LYS A 1 92 ? 7.483 -4.211 -27.362 1.00 97.44 92 LYS A O 1
ATOM 758 N N . LEU A 1 93 ? 7.742 -6.037 -28.654 1.00 97.88 93 LEU A N 1
ATOM 759 C CA . LEU A 1 93 ? 8.514 -6.791 -27.671 1.00 97.88 93 LEU A CA 1
ATOM 760 C C . LEU A 1 93 ? 9.974 -6.341 -27.687 1.00 97.88 93 LEU A C 1
ATOM 762 O O . LEU A 1 93 ? 10.533 -6.029 -28.745 1.00 97.88 93 LEU A O 1
ATOM 766 N N . VAL A 1 94 ? 10.591 -6.303 -26.512 1.00 97.56 94 VAL A N 1
ATOM 767 C CA . VAL A 1 94 ? 11.998 -5.939 -26.355 1.00 97.56 94 VAL A CA 1
ATOM 768 C C . VAL A 1 94 ? 12.713 -6.941 -25.464 1.00 97.56 94 VAL A C 1
ATOM 770 O O . VAL A 1 94 ? 12.138 -7.479 -24.521 1.00 97.56 94 VAL A O 1
ATOM 773 N N . ASP A 1 95 ? 13.983 -7.173 -25.773 1.00 97.06 95 ASP A N 1
ATOM 774 C CA . ASP A 1 95 ? 14.865 -7.977 -24.938 1.00 97.06 95 ASP A CA 1
ATOM 775 C C . ASP A 1 95 ? 15.424 -7.119 -23.794 1.00 97.06 95 ASP A C 1
ATOM 777 O O . ASP A 1 95 ? 15.838 -5.975 -24.026 1.00 97.06 95 ASP A O 1
ATOM 781 N N . LYS A 1 96 ? 15.455 -7.666 -22.575 1.00 96.44 96 LYS A N 1
ATOM 782 C CA . LYS A 1 96 ? 16.036 -6.994 -21.408 1.00 96.44 96 LYS A CA 1
ATOM 783 C C . LYS A 1 96 ? 17.501 -6.617 -21.631 1.00 96.44 96 LYS A C 1
ATOM 785 O O . LYS A 1 96 ? 17.906 -5.535 -21.213 1.00 96.44 96 LYS A O 1
ATOM 790 N N . ASP A 1 97 ? 18.265 -7.433 -22.357 1.00 96.00 97 ASP A N 1
ATOM 791 C CA . ASP A 1 97 ? 19.689 -7.205 -22.598 1.00 96.00 97 ASP A CA 1
ATOM 792 C C . ASP A 1 97 ? 19.897 -5.930 -23.419 1.00 96.00 97 ASP A C 1
ATOM 794 O O . ASP A 1 97 ? 20.836 -5.179 -23.171 1.00 96.00 97 ASP A O 1
ATOM 798 N N . ARG A 1 98 ? 18.961 -5.604 -24.327 1.00 95.25 98 ARG A N 1
ATOM 799 C CA . ARG A 1 98 ? 18.976 -4.337 -25.079 1.00 95.25 98 ARG A CA 1
ATOM 800 C C . ARG A 1 98 ? 18.705 -3.124 -24.195 1.00 95.25 98 ARG A C 1
ATOM 802 O O . ARG A 1 98 ? 19.263 -2.062 -24.455 1.00 95.25 98 ARG A O 1
ATOM 809 N N . ILE A 1 99 ? 17.841 -3.258 -23.188 1.00 95.19 99 ILE A N 1
ATOM 810 C CA . ILE A 1 99 ? 17.561 -2.181 -22.227 1.00 95.19 99 ILE A CA 1
ATOM 811 C C . ILE A 1 99 ? 18.788 -1.962 -21.324 1.00 95.19 99 ILE A C 1
ATOM 813 O O . ILE A 1 99 ? 19.170 -0.822 -21.061 1.00 95.19 99 ILE A O 1
ATOM 817 N N . LEU A 1 100 ? 19.439 -3.050 -20.902 1.00 95.88 100 LEU A N 1
ATOM 818 C CA . LEU A 1 100 ? 20.605 -3.046 -20.014 1.00 95.88 100 LEU A CA 1
ATOM 819 C C . LEU A 1 100 ? 21.926 -2.640 -20.693 1.00 95.88 100 LEU A C 1
ATOM 821 O O . LEU A 1 100 ? 22.922 -2.476 -19.991 1.00 95.88 100 LEU A O 1
ATOM 825 N N . LEU A 1 101 ? 21.948 -2.417 -22.016 1.00 95.94 101 LEU A N 1
ATOM 826 C CA . LEU A 1 101 ? 23.097 -1.810 -22.713 1.00 95.94 101 LEU A CA 1
ATOM 827 C C . LEU A 1 101 ? 23.421 -0.403 -22.192 1.00 95.94 101 LEU A C 1
ATOM 829 O O . LEU A 1 101 ? 24.551 0.065 -22.313 1.00 95.94 101 LEU A O 1
ATOM 833 N N . ASN A 1 102 ? 22.427 0.297 -21.641 1.00 95.00 102 ASN A N 1
ATOM 834 C CA . ASN A 1 102 ? 22.656 1.567 -20.978 1.00 95.00 102 ASN A CA 1
ATOM 835 C C . ASN A 1 102 ? 23.186 1.323 -19.554 1.00 95.00 102 ASN A C 1
ATOM 837 O O . ASN A 1 102 ? 22.459 0.849 -18.680 1.00 95.00 102 ASN A O 1
ATOM 841 N N . GLU A 1 103 ? 24.442 1.702 -19.311 1.00 95.44 103 GLU A N 1
ATOM 842 C CA . GLU A 1 103 ? 25.114 1.511 -18.017 1.00 95.44 103 GLU A CA 1
ATOM 843 C C . GLU A 1 103 ? 24.409 2.207 -16.842 1.00 95.44 103 GLU A C 1
ATOM 845 O O . GLU A 1 103 ? 24.447 1.714 -15.715 1.00 95.44 103 GLU A O 1
ATOM 850 N N . GLU A 1 104 ? 23.741 3.338 -17.075 1.00 95.38 104 GLU A N 1
ATOM 851 C CA . GLU A 1 104 ? 22.952 3.997 -16.033 1.00 95.38 104 GLU A CA 1
ATOM 852 C C . GLU A 1 104 ? 21.709 3.169 -15.696 1.00 95.38 104 GLU A C 1
ATOM 854 O O . GLU A 1 104 ? 21.478 2.857 -14.531 1.00 95.38 104 GLU A O 1
ATOM 859 N N . THR A 1 105 ? 20.953 2.737 -16.707 1.00 96.19 105 THR A N 1
ATOM 860 C CA . THR A 1 105 ? 19.780 1.870 -16.521 1.00 96.19 105 THR A CA 1
ATOM 861 C C . THR A 1 105 ? 20.150 0.572 -15.811 1.00 96.19 105 THR A C 1
ATOM 863 O O . THR A 1 105 ? 19.430 0.141 -14.913 1.00 96.19 105 THR A O 1
ATOM 866 N N . LYS A 1 106 ? 21.301 -0.018 -16.145 1.00 97.88 106 LYS A N 1
ATOM 867 C CA . LYS A 1 106 ? 21.826 -1.206 -15.467 1.00 97.88 106 LYS A CA 1
ATOM 868 C C . LYS A 1 106 ? 22.108 -0.951 -13.985 1.00 97.88 106 LYS A C 1
ATOM 870 O O . LYS A 1 106 ? 21.691 -1.742 -13.145 1.00 97.88 106 LYS A O 1
ATOM 875 N N . LYS A 1 107 ? 22.748 0.169 -13.632 1.00 98.00 107 LYS A N 1
ATOM 876 C CA . LYS A 1 107 ? 22.972 0.543 -12.221 1.00 98.00 107 LYS A CA 1
ATOM 877 C C . LYS A 1 107 ? 21.656 0.730 -11.464 1.00 98.00 107 LYS A C 1
ATOM 879 O O . LYS A 1 107 ? 21.509 0.213 -10.361 1.00 98.00 107 LYS A O 1
ATOM 884 N N . GLN A 1 108 ? 20.697 1.437 -12.059 1.00 98.31 108 GLN A N 1
ATOM 885 C CA . GLN A 1 108 ? 19.378 1.672 -11.462 1.00 98.31 108 GLN A CA 1
ATOM 886 C C . GLN A 1 108 ? 18.606 0.365 -11.251 1.00 98.31 108 GLN A C 1
ATOM 888 O O . GLN A 1 108 ? 17.989 0.173 -10.202 1.00 98.31 108 GLN A O 1
ATOM 893 N N . TYR A 1 109 ? 18.697 -0.550 -12.219 1.00 98.50 109 TYR A N 1
ATOM 894 C CA . TYR A 1 109 ? 18.141 -1.894 -12.132 1.00 98.50 109 TYR A CA 1
ATOM 895 C C . TYR A 1 109 ? 18.718 -2.684 -10.954 1.00 98.50 109 TYR A C 1
ATOM 897 O O . TYR A 1 109 ? 17.949 -3.194 -10.145 1.00 98.50 109 TYR A O 1
ATOM 905 N N . GLU A 1 110 ? 20.044 -2.739 -10.804 1.00 98.56 110 GLU A N 1
ATOM 906 C CA . GLU A 1 110 ? 20.675 -3.475 -9.699 1.00 98.56 110 GLU A CA 1
ATOM 907 C C . GLU A 1 110 ? 20.292 -2.903 -8.325 1.00 98.56 110 GLU A C 1
ATOM 909 O O . GLU A 1 110 ? 20.051 -3.659 -7.380 1.00 98.56 110 GLU A O 1
ATOM 914 N N . ILE A 1 111 ? 20.163 -1.574 -8.211 1.00 98.56 111 ILE A N 1
ATOM 915 C CA . ILE A 1 111 ? 19.684 -0.924 -6.981 1.00 98.56 111 ILE A CA 1
ATOM 916 C C . ILE A 1 111 ? 18.240 -1.342 -6.682 1.00 98.56 111 ILE A C 1
ATOM 918 O O . ILE A 1 111 ? 17.949 -1.748 -5.556 1.00 98.56 111 ILE A O 1
ATOM 922 N N . LEU A 1 112 ? 17.339 -1.260 -7.668 1.00 98.75 112 LEU A N 1
ATOM 923 C CA . LEU A 1 112 ? 15.940 -1.660 -7.495 1.00 98.75 112 LEU A CA 1
ATOM 924 C C . LEU A 1 112 ? 15.837 -3.138 -7.112 1.00 98.75 112 LEU A C 1
ATOM 926 O O . LEU A 1 112 ? 15.160 -3.477 -6.144 1.00 98.75 112 LEU A O 1
ATOM 930 N N . ARG A 1 113 ? 16.540 -4.006 -7.843 1.00 98.69 113 ARG A N 1
ATOM 931 C CA . ARG A 1 113 ? 16.588 -5.448 -7.606 1.00 98.69 113 ARG A CA 1
ATOM 932 C C . ARG A 1 113 ? 17.009 -5.749 -6.172 1.00 98.69 113 ARG A C 1
ATOM 934 O O . ARG A 1 113 ? 16.302 -6.469 -5.472 1.00 98.69 113 ARG A O 1
ATOM 941 N N . LYS A 1 114 ? 18.114 -5.154 -5.712 1.00 98.75 114 LYS A N 1
ATOM 942 C CA . LYS A 1 114 ? 18.597 -5.301 -4.335 1.00 98.75 114 LYS A CA 1
ATOM 943 C C . LYS A 1 114 ? 17.534 -4.882 -3.313 1.00 98.75 114 LYS A C 1
ATOM 945 O O . LYS A 1 114 ? 17.206 -5.684 -2.443 1.00 98.75 114 LYS A O 1
ATOM 950 N N . LYS A 1 115 ? 16.957 -3.682 -3.452 1.00 98.56 115 LYS A N 1
ATOM 951 C CA . LYS A 1 115 ? 15.930 -3.163 -2.527 1.00 98.56 115 LYS A CA 1
ATOM 952 C C . LYS A 1 115 ? 14.692 -4.064 -2.464 1.00 98.56 115 LYS A C 1
ATOM 954 O O . LYS A 1 115 ? 14.193 -4.334 -1.378 1.00 98.56 115 LYS A O 1
ATOM 959 N N . VAL A 1 116 ? 14.238 -4.589 -3.604 1.00 98.56 116 VAL A N 1
ATOM 960 C CA . VAL A 1 116 ? 13.073 -5.489 -3.664 1.00 98.56 116 VAL A CA 1
ATOM 961 C C . VAL A 1 116 ? 13.329 -6.796 -2.914 1.00 98.56 116 VAL A C 1
ATOM 963 O O . VAL A 1 116 ? 12.472 -7.228 -2.142 1.00 98.56 116 VAL A O 1
ATOM 966 N N . TYR A 1 117 ? 14.497 -7.419 -3.098 1.00 98.44 117 TYR A N 1
ATOM 967 C CA . TYR A 1 117 ? 14.839 -8.641 -2.364 1.00 98.44 117 TYR A CA 1
ATOM 968 C C . TYR A 1 117 ? 15.051 -8.375 -0.864 1.00 98.44 117 TYR A C 1
ATOM 970 O O . TYR A 1 117 ? 14.572 -9.154 -0.041 1.00 98.44 117 TYR A O 1
ATOM 978 N N . GLU A 1 118 ? 15.666 -7.249 -0.493 1.00 98.25 118 GLU A N 1
ATOM 979 C CA . GLU A 1 118 ? 15.793 -6.829 0.911 1.00 98.25 118 GLU A CA 1
ATOM 980 C C . GLU A 1 118 ? 14.418 -6.618 1.567 1.00 98.25 118 GLU A C 1
ATOM 982 O O . GLU A 1 118 ? 14.156 -7.165 2.639 1.00 98.25 118 GLU A O 1
ATOM 987 N N . ASN A 1 119 ? 13.500 -5.907 0.904 1.00 97.88 119 ASN A N 1
ATOM 988 C CA . ASN A 1 119 ? 12.135 -5.701 1.396 1.00 97.88 119 ASN A CA 1
ATOM 989 C C . ASN A 1 119 ? 11.349 -7.014 1.490 1.00 97.88 119 ASN A C 1
ATOM 991 O O . ASN A 1 119 ? 10.561 -7.202 2.421 1.00 97.88 119 ASN A O 1
ATOM 995 N N . MET A 1 120 ? 11.586 -7.956 0.575 1.00 97.19 120 MET A N 1
ATOM 996 C CA . MET A 1 120 ? 11.005 -9.292 0.662 1.00 97.19 120 MET A CA 1
ATOM 997 C C . MET A 1 120 ? 11.479 -10.033 1.919 1.00 97.19 120 MET A C 1
ATOM 999 O O . MET A 1 120 ? 10.662 -10.664 2.594 1.00 97.19 120 MET A O 1
ATOM 1003 N N . ASP A 1 121 ? 12.764 -9.960 2.255 1.00 98.12 121 ASP A N 1
ATOM 1004 C CA . ASP A 1 121 ? 13.302 -10.611 3.451 1.00 98.12 121 ASP A CA 1
ATOM 1005 C C . ASP A 1 121 ? 12.871 -9.905 4.743 1.00 98.12 121 ASP A C 1
ATOM 1007 O O . ASP A 1 121 ? 12.539 -10.577 5.723 1.00 98.12 121 ASP A O 1
ATOM 1011 N N . ILE A 1 122 ? 12.767 -8.571 4.734 1.00 97.62 122 ILE A N 1
ATOM 1012 C CA . ILE A 1 122 ? 12.156 -7.794 5.824 1.00 97.62 122 ILE A CA 1
ATOM 1013 C C . ILE A 1 122 ? 10.739 -8.302 6.095 1.00 97.62 122 ILE A C 1
ATOM 1015 O O . ILE A 1 122 ? 10.421 -8.656 7.231 1.00 97.62 122 ILE A O 1
ATOM 1019 N N . TYR A 1 123 ? 9.902 -8.409 5.062 1.00 97.25 123 TYR A N 1
ATOM 1020 C CA . TYR A 1 123 ? 8.531 -8.886 5.220 1.00 97.25 123 TYR A CA 1
ATOM 1021 C C . TYR A 1 123 ? 8.461 -10.332 5.733 1.00 97.25 123 TYR A C 1
ATOM 1023 O O . TYR A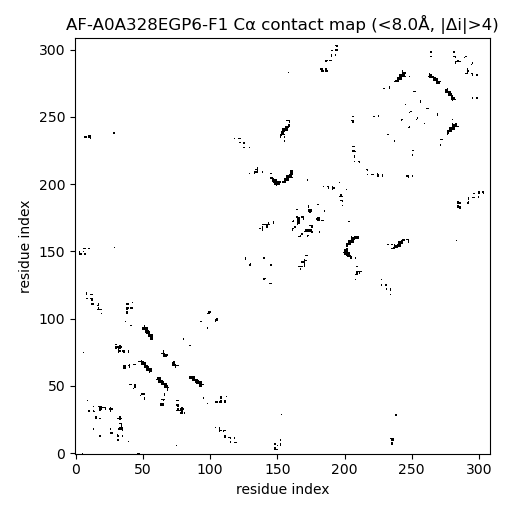 1 123 ? 7.703 -10.617 6.661 1.00 97.25 123 TYR A O 1
ATOM 1031 N N . LYS A 1 124 ? 9.289 -11.247 5.205 1.00 95.75 124 LYS A N 1
ATOM 1032 C CA . LYS A 1 124 ? 9.366 -12.627 5.722 1.00 95.75 124 LYS A CA 1
ATOM 1033 C C . LYS A 1 124 ? 9.720 -12.657 7.211 1.00 95.75 124 LYS A C 1
ATOM 1035 O O . LYS A 1 124 ? 9.146 -13.447 7.958 1.00 95.75 124 LYS A O 1
ATOM 1040 N N . ASN A 1 125 ? 10.647 -11.804 7.645 1.00 96.50 125 ASN A N 1
ATOM 1041 C CA . ASN A 1 125 ? 11.036 -11.709 9.050 1.00 96.50 125 ASN A CA 1
ATOM 1042 C C . ASN A 1 125 ? 9.904 -11.157 9.925 1.00 96.50 125 ASN A C 1
ATOM 1044 O O . ASN A 1 125 ? 9.683 -11.686 11.013 1.00 96.50 125 ASN A O 1
ATOM 1048 N N . ILE A 1 126 ? 9.150 -10.163 9.443 1.00 95.12 126 ILE A N 1
ATOM 1049 C CA . ILE A 1 126 ? 7.952 -9.658 10.132 1.00 95.12 126 ILE A CA 1
ATOM 1050 C C . ILE A 1 126 ? 6.942 -10.794 10.337 1.00 95.12 126 ILE A C 1
ATOM 1052 O O . ILE A 1 126 ? 6.524 -11.041 11.467 1.00 95.12 126 ILE A O 1
ATOM 1056 N N . GLU A 1 127 ? 6.591 -11.538 9.284 1.00 93.19 127 GLU A N 1
ATOM 1057 C CA . GLU A 1 127 ? 5.629 -12.646 9.395 1.00 93.19 127 GLU A CA 1
ATOM 1058 C C . GLU A 1 127 ? 6.136 -13.761 10.323 1.00 93.19 127 GLU A C 1
ATOM 1060 O O . GLU A 1 127 ? 5.378 -14.280 11.145 1.00 93.19 127 GLU A O 1
ATOM 1065 N N . LYS A 1 128 ? 7.434 -14.087 10.273 1.00 91.69 128 LYS A N 1
ATOM 1066 C CA . LYS A 1 128 ? 8.054 -15.050 11.196 1.00 91.69 128 LYS A CA 1
ATOM 1067 C C . LYS A 1 128 ? 7.951 -14.587 12.653 1.00 91.69 128 LYS A C 1
ATOM 1069 O O . LYS A 1 128 ? 7.608 -15.387 13.522 1.00 91.69 128 LYS A O 1
ATOM 1074 N N . ASN A 1 129 ? 8.210 -13.308 12.927 1.00 91.44 129 ASN A N 1
ATOM 1075 C CA . ASN A 1 129 ? 8.079 -12.737 14.269 1.00 91.44 129 ASN A CA 1
ATOM 1076 C C . ASN A 1 129 ? 6.626 -12.799 14.758 1.00 91.44 129 ASN A C 1
ATOM 1078 O O . ASN A 1 129 ? 6.379 -13.168 15.904 1.00 91.44 129 ASN A O 1
ATOM 1082 N N . ILE A 1 130 ? 5.659 -12.497 13.885 1.00 90.62 130 ILE A N 1
ATOM 1083 C CA . ILE A 1 130 ? 4.227 -12.611 14.190 1.00 90.62 130 ILE A CA 1
ATOM 1084 C C . ILE A 1 130 ? 3.868 -14.049 14.579 1.00 90.62 130 ILE A C 1
ATOM 1086 O O . ILE A 1 130 ? 3.219 -14.261 15.603 1.00 90.62 130 ILE A O 1
ATOM 1090 N N . GLN A 1 131 ? 4.326 -15.039 13.807 1.00 87.00 131 GLN A N 1
ATOM 1091 C CA . GLN A 1 131 ? 4.088 -16.455 14.100 1.00 87.00 131 GLN A CA 1
ATOM 1092 C C . GLN A 1 131 ? 4.680 -16.881 15.449 1.00 87.00 131 GLN A C 1
ATOM 1094 O O . GLN A 1 131 ? 4.029 -17.610 16.190 1.00 87.00 131 GLN A O 1
ATOM 1099 N N . GLN A 1 132 ? 5.880 -16.405 15.795 1.00 86.31 132 GLN A N 1
ATOM 1100 C CA . GLN A 1 132 ? 6.529 -16.716 17.075 1.00 86.31 132 GLN A CA 1
ATOM 1101 C C . GLN A 1 132 ? 5.848 -16.048 18.277 1.00 86.31 132 GLN A C 1
ATOM 1103 O O . GLN A 1 132 ? 5.850 -16.602 19.374 1.00 86.31 132 GLN A O 1
ATOM 1108 N N . LEU A 1 133 ? 5.280 -14.856 18.084 1.00 83.31 133 LEU A N 1
ATOM 1109 C CA . LEU A 1 133 ? 4.641 -14.083 19.149 1.00 83.31 133 LEU A CA 1
ATOM 1110 C C . LEU A 1 133 ? 3.160 -14.426 19.344 1.00 83.31 133 LEU A C 1
ATOM 1112 O O . LEU A 1 133 ? 2.611 -14.130 20.407 1.00 83.31 133 LEU A O 1
ATOM 1116 N N . CYS A 1 134 ? 2.499 -15.048 18.360 1.00 76.88 134 CYS A N 1
ATOM 1117 C CA . CYS A 1 134 ? 1.113 -15.481 18.520 1.00 76.88 134 CYS A CA 1
ATOM 1118 C C . CYS A 1 134 ? 1.019 -16.613 19.537 1.00 76.88 134 CYS A C 1
ATOM 1120 O O . CYS A 1 134 ? 1.388 -17.749 19.264 1.00 76.88 134 CYS A O 1
ATOM 1122 N N . GLN A 1 135 ? 0.429 -16.318 20.689 1.00 67.31 135 GLN A N 1
ATOM 1123 C CA . GLN A 1 135 ? 0.044 -17.322 21.688 1.00 67.31 135 GLN A CA 1
ATOM 1124 C C . GLN A 1 135 ? -1.408 -17.794 21.488 1.00 67.31 135 GLN A C 1
ATOM 1126 O O . GLN A 1 135 ? -2.043 -18.344 22.386 1.00 67.31 135 GLN A O 1
ATOM 1131 N N . CYS A 1 136 ? -1.969 -17.508 20.315 1.00 64.19 136 CYS A N 1
ATOM 1132 C CA . CYS A 1 136 ? -3.350 -17.770 19.965 1.00 64.19 136 CYS A CA 1
ATOM 1133 C C . CYS A 1 136 ? -3.568 -19.258 19.642 1.00 64.19 136 CYS A C 1
ATOM 1135 O O . CYS A 1 136 ? -2.835 -19.844 18.853 1.00 64.19 136 CYS A O 1
ATOM 1137 N N . ASN A 1 137 ? -4.631 -19.860 20.178 1.00 59.53 137 ASN A N 1
ATOM 1138 C CA . ASN A 1 137 ? -4.982 -21.259 19.882 1.00 59.53 137 ASN A CA 1
ATOM 1139 C C . ASN A 1 137 ? -5.515 -21.472 18.448 1.00 59.53 137 ASN A C 1
ATOM 1141 O O . ASN A 1 137 ? -5.756 -22.605 18.048 1.00 59.53 137 ASN A O 1
ATOM 1145 N N . GLU A 1 138 ? -5.761 -20.398 17.698 1.00 63.91 138 GLU A N 1
ATOM 1146 C CA . GLU A 1 138 ? -6.527 -20.441 16.447 1.00 63.91 138 GLU A CA 1
ATOM 1147 C C . GLU A 1 138 ? -5.665 -20.482 15.181 1.00 63.91 138 GLU A C 1
ATOM 1149 O O . GLU A 1 138 ? -6.213 -20.432 14.088 1.00 63.91 138 GLU A O 1
ATOM 1154 N N . ASN A 1 139 ? -4.333 -20.582 15.301 1.00 65.56 139 ASN A N 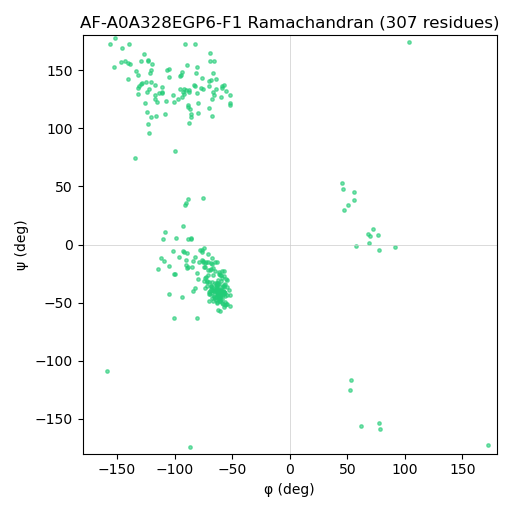1
ATOM 1155 C CA . ASN A 1 139 ? -3.404 -20.746 14.171 1.00 65.56 139 ASN A CA 1
ATOM 1156 C C . ASN A 1 139 ? -3.654 -19.787 12.986 1.00 65.56 139 ASN A C 1
ATOM 1158 O O . ASN A 1 139 ? -3.341 -20.108 11.844 1.00 65.56 139 ASN A O 1
ATOM 1162 N N . ILE A 1 140 ? -4.176 -18.583 13.241 1.00 70.75 140 ILE A N 1
ATOM 1163 C CA . ILE A 1 140 ? -4.644 -17.651 12.200 1.00 70.75 140 ILE A CA 1
ATOM 1164 C C . ILE A 1 140 ? -3.508 -17.308 11.216 1.00 70.75 140 ILE A C 1
ATOM 1166 O O . ILE A 1 140 ? -3.720 -17.211 10.012 1.00 70.75 140 ILE A O 1
ATOM 1170 N N . HIS A 1 141 ? -2.272 -17.211 11.716 1.00 67.31 141 HIS A N 1
ATOM 1171 C CA . HIS A 1 141 ? -1.063 -16.937 10.922 1.00 67.31 141 HIS A CA 1
ATOM 1172 C C . HIS A 1 141 ? -0.508 -18.139 10.151 1.00 67.31 141 HIS A C 1
ATOM 1174 O O . HIS A 1 141 ? 0.467 -18.000 9.416 1.00 67.31 141 HIS A O 1
ATOM 1180 N N . GLN A 1 142 ? -1.097 -19.320 10.329 1.00 67.69 142 GLN A N 1
ATOM 1181 C CA . GLN A 1 142 ? -0.856 -20.479 9.469 1.00 67.69 142 GLN A CA 1
ATOM 1182 C C . GLN A 1 142 ? -1.839 -20.502 8.288 1.00 67.69 142 GLN A C 1
ATOM 1184 O O . GLN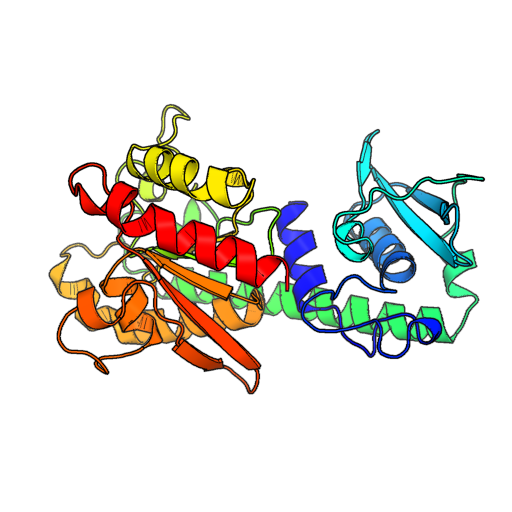 A 1 142 ? -1.578 -21.178 7.299 1.00 67.69 142 GLN A O 1
ATOM 1189 N N . LEU A 1 143 ? -2.948 -19.753 8.370 1.00 72.19 143 LEU A N 1
ATOM 1190 C CA . LEU A 1 143 ? -3.979 -19.698 7.328 1.00 72.19 143 LEU A CA 1
ATOM 1191 C C . LEU A 1 143 ? -3.663 -18.683 6.221 1.00 72.19 143 LEU A C 1
ATOM 1193 O O . LEU A 1 143 ? -4.232 -18.763 5.133 1.00 72.19 143 LEU A O 1
ATOM 1197 N N . GLY A 1 144 ? -2.777 -17.719 6.476 1.00 81.94 144 GLY A N 1
ATOM 1198 C CA . GLY A 1 144 ? -2.427 -16.696 5.499 1.00 81.94 144 GLY A CA 1
ATOM 1199 C C . GLY A 1 144 ? -1.537 -15.592 6.057 1.00 81.94 144 GLY A C 1
ATOM 1200 O O . GLY A 1 144 ? -1.051 -15.664 7.185 1.00 81.94 144 GLY A O 1
ATOM 1201 N N . SER A 1 145 ? -1.338 -14.563 5.233 1.00 90.12 145 SER A N 1
ATOM 1202 C CA . SER A 1 145 ? -0.609 -13.349 5.606 1.00 90.12 145 SER A CA 1
ATOM 1203 C C . SER A 1 145 ? -1.359 -12.556 6.677 1.00 90.12 145 SER A C 1
ATOM 1205 O O . SER A 1 145 ? -2.592 -12.502 6.686 1.00 90.12 145 SER A O 1
ATOM 1207 N N . SER A 1 146 ? -0.607 -11.879 7.545 1.00 93.06 146 SER A N 1
ATOM 1208 C CA . SER A 1 146 ? -1.157 -10.891 8.476 1.00 93.06 146 SER A CA 1
ATOM 1209 C C . SER A 1 146 ? -1.550 -9.553 7.818 1.00 93.06 146 SER A C 1
ATOM 1211 O O . SER A 1 146 ? -2.087 -8.672 8.493 1.00 93.06 146 SER A O 1
ATOM 1213 N N . ILE A 1 147 ? -1.295 -9.399 6.513 1.00 95.81 147 ILE A N 1
ATOM 1214 C CA . ILE A 1 147 ? -1.667 -8.253 5.682 1.00 95.81 147 ILE A CA 1
ATOM 1215 C C . ILE A 1 147 ? -2.534 -8.735 4.515 1.00 95.81 147 ILE A C 1
ATOM 1217 O O . ILE A 1 147 ? -2.204 -9.675 3.792 1.00 95.81 147 ILE A O 1
ATOM 1221 N N . HIS A 1 148 ? -3.634 -8.030 4.275 1.00 96.56 148 HIS A N 1
ATOM 1222 C CA . HIS A 1 148 ? -4.343 -8.104 3.006 1.00 96.56 148 HIS A CA 1
ATOM 1223 C C . HIS A 1 148 ? -3.709 -7.114 2.023 1.00 96.56 148 HIS A C 1
ATOM 1225 O O . HIS A 1 148 ? -3.792 -5.899 2.214 1.00 96.56 148 HIS A O 1
ATOM 1231 N N . PHE A 1 149 ? -3.057 -7.638 0.982 1.00 97.50 149 PHE A N 1
ATOM 1232 C CA . PHE A 1 149 ? -2.421 -6.841 -0.068 1.00 97.50 149 PHE A CA 1
ATOM 1233 C C . PHE A 1 149 ? -3.416 -6.517 -1.184 1.00 97.50 149 PHE A C 1
ATOM 1235 O O . PHE A 1 149 ? -3.718 -7.367 -2.029 1.00 97.50 149 PHE A O 1
ATOM 1242 N N . GLY A 1 150 ? -3.894 -5.276 -1.205 1.00 96.62 150 GLY A N 1
ATOM 1243 C CA . GLY A 1 150 ? -4.659 -4.719 -2.317 1.00 96.62 150 GLY A CA 1
ATOM 1244 C C . GLY A 1 150 ? -3.774 -4.019 -3.349 1.00 96.62 150 GLY A C 1
ATOM 1245 O O . GLY A 1 150 ? -2.577 -3.824 -3.129 1.00 96.62 150 GLY A O 1
ATOM 1246 N N . LYS A 1 151 ? -4.372 -3.617 -4.475 1.00 93.94 151 LYS A N 1
ATOM 1247 C CA . LYS A 1 151 ? -3.698 -2.864 -5.548 1.00 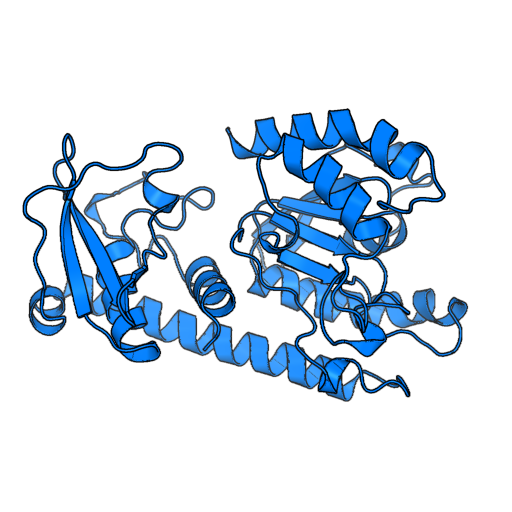93.94 151 LYS A CA 1
ATOM 1248 C C . LYS A 1 151 ? -3.285 -1.452 -5.123 1.00 93.94 151 LYS A C 1
ATOM 1250 O O . LYS A 1 151 ? -2.362 -0.880 -5.693 1.00 93.94 151 LYS A O 1
ATOM 1255 N N . ASN A 1 152 ? -3.977 -0.861 -4.148 1.00 93.19 152 ASN A N 1
ATOM 1256 C CA . ASN A 1 152 ? -3.682 0.482 -3.668 1.00 93.19 152 ASN A CA 1
ATOM 1257 C C . ASN A 1 152 ? -2.584 0.455 -2.591 1.00 93.19 152 ASN A C 1
ATOM 1259 O O . ASN A 1 152 ? -2.826 0.028 -1.461 1.00 93.19 152 ASN A O 1
ATOM 1263 N N . CYS A 1 153 ? -1.396 0.957 -2.937 1.00 94.94 153 CYS A N 1
ATOM 1264 C CA . CYS A 1 153 ? -0.266 1.106 -2.011 1.00 94.94 153 CYS A CA 1
ATOM 1265 C C . CYS A 1 153 ? -0.231 2.456 -1.275 1.00 94.94 153 CYS A C 1
ATOM 1267 O O . CYS A 1 153 ? 0.501 2.613 -0.304 1.00 94.94 153 CYS A O 1
ATOM 1269 N N . ASN A 1 154 ? -1.022 3.438 -1.716 1.00 93.25 154 ASN A N 1
ATOM 1270 C CA . ASN A 1 154 ? -1.054 4.772 -1.111 1.00 93.25 154 ASN A CA 1
ATOM 1271 C C . ASN A 1 154 ? -1.785 4.783 0.235 1.00 93.25 154 ASN A C 1
ATOM 1273 O O . ASN A 1 154 ? -1.464 5.594 1.103 1.00 93.25 154 ASN A O 1
ATOM 1277 N N . LEU A 1 155 ? -2.786 3.916 0.384 1.00 96.94 155 LEU A N 1
ATOM 1278 C CA . LEU A 1 155 ? -3.641 3.836 1.559 1.00 96.94 155 LEU A CA 1
ATOM 1279 C C . LEU A 1 155 ? -3.379 2.553 2.337 1.00 96.94 155 LEU A C 1
ATOM 1281 O O . LEU A 1 155 ? -3.442 1.458 1.779 1.00 96.94 155 LEU A O 1
ATOM 1285 N N . LEU A 1 156 ? -3.200 2.695 3.646 1.00 98.62 156 LEU A N 1
ATOM 1286 C CA . LEU A 1 156 ? -3.237 1.580 4.583 1.00 98.62 156 LEU A CA 1
ATOM 1287 C C . LEU A 1 156 ? -4.419 1.737 5.530 1.00 98.62 156 LEU A C 1
ATOM 1289 O O . LEU A 1 156 ? -4.510 2.716 6.266 1.00 98.62 156 LEU A O 1
ATOM 1293 N N . PHE A 1 157 ? -5.297 0.744 5.553 1.00 98.75 157 PHE A N 1
ATOM 1294 C CA . PHE A 1 157 ? -6.387 0.660 6.513 1.00 98.75 157 PHE A CA 1
ATOM 1295 C C . PHE A 1 157 ? -5.967 -0.222 7.689 1.00 98.75 157 PHE A C 1
ATOM 1297 O O . PHE A 1 157 ? -5.408 -1.301 7.492 1.00 98.75 157 PHE A O 1
ATOM 1304 N N . ILE A 1 158 ? -6.233 0.230 8.915 1.00 98.50 158 ILE A N 1
ATOM 1305 C CA . ILE A 1 158 ? -5.861 -0.496 10.133 1.00 98.50 158 ILE A CA 1
ATOM 1306 C C . ILE A 1 158 ? -7.099 -0.726 10.995 1.00 98.50 158 ILE A C 1
ATOM 1308 O O . ILE A 1 158 ? -7.692 0.230 11.505 1.00 98.50 158 ILE A O 1
ATOM 1312 N N . GLY A 1 159 ? -7.481 -1.992 11.144 1.00 96.19 159 GLY A N 1
ATOM 1313 C CA . GLY A 1 159 ? -8.538 -2.440 12.049 1.00 96.19 159 GLY A CA 1
ATOM 1314 C C . GLY A 1 159 ? -8.035 -2.720 13.469 1.00 96.19 159 GLY A C 1
ATOM 1315 O O . GLY A 1 159 ? -6.888 -2.439 13.814 1.00 96.19 159 GLY A O 1
ATOM 1316 N N . GLU A 1 160 ? -8.908 -3.245 14.324 1.00 92.56 160 GLU A N 1
ATOM 1317 C CA . GLU A 1 160 ? -8.573 -3.588 15.709 1.00 92.56 160 GLU A CA 1
ATOM 1318 C C . GLU A 1 160 ? -7.852 -4.944 15.822 1.00 92.56 160 GLU A C 1
ATOM 1320 O O . GLU A 1 160 ? -6.708 -5.008 16.281 1.00 92.56 160 GLU A O 1
ATOM 1325 N N . VAL A 1 161 ? -8.542 -6.016 15.431 1.00 90.81 161 VAL A N 1
ATOM 1326 C CA . VAL A 1 161 ? -8.157 -7.425 15.584 1.00 90.81 161 VAL A CA 1
ATOM 1327 C C . VAL A 1 161 ? -8.805 -8.259 14.475 1.00 90.81 161 VAL A C 1
ATOM 1329 O O . VAL A 1 161 ? -9.913 -7.923 14.047 1.00 90.81 161 VAL A O 1
ATOM 1332 N N . PRO A 1 162 ? -8.208 -9.401 14.077 1.00 90.50 162 PRO A N 1
ATOM 1333 C CA . PRO A 1 162 ? -8.792 -10.284 13.076 1.00 90.50 162 PRO A CA 1
ATOM 1334 C C . PRO A 1 162 ? -10.241 -10.661 13.407 1.00 90.50 162 PRO A C 1
ATOM 1336 O O . PRO A 1 162 ? -10.550 -11.122 14.511 1.00 90.50 162 PRO A O 1
ATOM 1339 N N . ALA A 1 163 ? -11.143 -10.488 12.441 1.00 89.19 163 ALA A N 1
ATOM 1340 C CA . ALA A 1 163 ? -12.561 -10.793 12.618 1.00 89.19 163 ALA A CA 1
ATOM 1341 C C . ALA A 1 163 ? -12.800 -12.296 12.858 1.00 89.19 163 ALA A C 1
ATOM 1343 O O . ALA A 1 163 ? -12.280 -13.129 12.114 1.00 89.19 163 ALA A O 1
ATOM 1344 N N . LYS A 1 164 ? -13.625 -12.633 13.866 1.00 87.06 164 LYS A N 1
ATOM 1345 C CA . LYS A 1 164 ? -13.977 -14.019 14.240 1.00 87.06 164 LYS A CA 1
ATOM 1346 C C . LYS A 1 164 ? -14.583 -14.797 13.074 1.00 87.06 164 LYS A C 1
ATOM 1348 O O . LYS A 1 164 ? -14.060 -15.839 12.714 1.00 87.06 164 LYS A O 1
ATOM 1353 N N . ASP A 1 165 ? -15.625 -14.252 12.455 1.00 85.44 165 ASP A N 1
ATOM 1354 C CA . ASP A 1 165 ? -16.366 -14.917 11.374 1.00 85.44 165 ASP A CA 1
ATOM 1355 C C . ASP A 1 165 ? -15.795 -14.562 9.987 1.00 85.44 165 ASP A C 1
ATOM 1357 O O . ASP A 1 165 ? -16.531 -14.385 9.014 1.00 85.44 165 ASP A O 1
ATOM 1361 N N . GLY A 1 166 ? -14.476 -14.371 9.913 1.00 89.06 166 GLY A N 1
ATOM 1362 C CA . GLY A 1 166 ? -13.773 -13.920 8.718 1.00 89.06 166 GLY A CA 1
ATOM 1363 C C . GLY A 1 166 ? -12.298 -14.288 8.769 1.00 89.06 166 GLY A C 1
ATOM 1364 O O . GLY A 1 166 ? -11.947 -15.459 8.678 1.00 89.06 166 GLY A O 1
ATOM 1365 N N . TRP A 1 167 ? -11.427 -13.295 8.958 1.00 91.50 167 TRP A N 1
ATOM 1366 C CA . TRP A 1 167 ? -9.975 -13.484 8.877 1.00 91.50 167 TRP A CA 1
ATOM 1367 C C . TRP A 1 167 ? -9.459 -14.601 9.802 1.00 91.50 167 TRP A C 1
ATOM 1369 O O . TRP A 1 167 ? -8.588 -15.369 9.403 1.00 91.50 167 TRP A O 1
ATOM 1379 N N . ARG A 1 168 ? -10.040 -14.763 10.999 1.00 88.31 168 ARG A N 1
ATOM 1380 C CA . ARG A 1 168 ? -9.633 -15.815 11.947 1.00 88.31 168 ARG A CA 1
ATOM 1381 C C . ARG A 1 168 ? -9.854 -17.233 11.429 1.00 88.31 168 ARG A C 1
ATOM 1383 O O . ARG A 1 168 ? -9.065 -18.104 11.767 1.00 88.31 168 ARG A O 1
ATOM 1390 N N . THR A 1 169 ? -10.891 -17.459 10.626 1.00 88.06 169 THR A N 1
ATOM 1391 C CA . THR A 1 169 ? -11.228 -18.791 10.103 1.00 88.06 169 THR A CA 1
ATOM 1392 C C . THR A 1 169 ? -10.764 -19.005 8.668 1.00 88.06 169 THR A C 1
ATOM 1394 O O . THR A 1 169 ? -10.517 -20.138 8.271 1.00 88.06 169 THR A O 1
ATOM 1397 N N . THR A 1 170 ? -10.611 -17.938 7.879 1.00 90.88 170 THR A N 1
ATOM 1398 C CA . THR A 1 170 ? -10.305 -18.049 6.442 1.00 90.88 170 THR A CA 1
ATOM 1399 C C . THR A 1 170 ? -8.896 -17.618 6.057 1.00 90.88 170 THR A C 1
ATOM 1401 O O . THR A 1 170 ? -8.487 -17.853 4.921 1.00 90.88 170 THR A O 1
ATOM 1404 N N . GLY A 1 171 ? -8.172 -16.924 6.943 1.00 89.44 171 GLY A N 1
ATOM 1405 C CA . GLY A 1 171 ? -6.911 -16.267 6.589 1.00 89.44 171 GLY A CA 1
ATOM 1406 C C . GLY A 1 171 ? -7.081 -15.059 5.654 1.00 89.44 171 GLY A C 1
ATOM 1407 O O . GLY A 1 171 ? -6.082 -14.515 5.187 1.00 89.44 171 GLY A O 1
ATOM 1408 N N . LYS A 1 172 ? -8.321 -14.625 5.368 1.00 91.12 172 LYS A N 1
ATOM 1409 C CA . LYS A 1 172 ? -8.637 -13.542 4.421 1.00 91.12 172 LYS A CA 1
ATOM 1410 C C . LYS A 1 172 ? -9.462 -12.440 5.085 1.00 91.12 172 LYS A C 1
ATOM 1412 O O . LYS A 1 172 ? -10.497 -12.704 5.700 1.00 91.12 172 LYS A O 1
ATOM 1417 N N . ALA A 1 173 ? -9.045 -11.187 4.911 1.00 92.69 173 ALA A N 1
ATOM 1418 C CA . ALA A 1 173 ? -9.786 -10.033 5.411 1.00 92.69 173 ALA A CA 1
ATOM 1419 C C . ALA A 1 173 ? -11.213 -9.984 4.830 1.00 92.69 173 ALA A C 1
ATOM 1421 O O . ALA A 1 173 ? -11.423 -10.194 3.639 1.00 92.69 173 ALA A O 1
ATOM 1422 N N . TRP A 1 174 ? -12.195 -9.719 5.696 1.00 94.62 174 TRP A N 1
ATOM 1423 C CA . TRP A 1 174 ? -13.633 -9.596 5.403 1.00 94.62 174 TRP A CA 1
ATOM 1424 C C . TRP A 1 174 ? -14.353 -10.788 4.756 1.00 94.62 174 TRP A C 1
ATOM 1426 O O . TRP A 1 174 ? -15.563 -10.690 4.563 1.00 94.62 174 TRP A O 1
ATOM 1436 N N . ILE A 1 175 ? -13.684 -11.896 4.444 1.00 95.06 175 ILE A N 1
ATOM 1437 C CA . ILE A 1 175 ? -14.307 -13.054 3.792 1.00 95.06 175 ILE A CA 1
ATOM 1438 C C . ILE A 1 175 ? -14.617 -14.130 4.826 1.00 95.06 175 ILE A C 1
ATOM 1440 O O . ILE A 1 175 ? -13.715 -14.605 5.516 1.00 95.06 175 ILE A O 1
ATOM 1444 N N . ASN A 1 176 ? -15.887 -14.527 4.917 1.00 94.62 176 ASN A N 1
ATOM 1445 C CA . ASN A 1 176 ? -16.302 -15.665 5.737 1.00 94.62 176 ASN A CA 1
ATOM 1446 C C . ASN A 1 176 ? -16.089 -17.007 5.015 1.00 94.62 176 ASN A C 1
ATOM 1448 O O . ASN A 1 176 ? -15.790 -17.049 3.823 1.00 94.62 176 ASN A O 1
ATOM 1452 N N . GLU A 1 177 ? -16.293 -18.122 5.718 1.00 93.06 177 GLU A N 1
ATOM 1453 C CA . GLU A 1 177 ? -16.097 -19.479 5.173 1.00 93.06 177 GLU A CA 1
ATOM 1454 C C . GLU A 1 177 ? -16.968 -19.789 3.944 1.00 93.06 177 GLU A C 1
ATOM 1456 O O . GLU A 1 177 ? -16.617 -20.632 3.126 1.00 93.06 177 GLU A O 1
ATOM 1461 N N . LYS A 1 178 ? -18.088 -19.073 3.774 1.00 95.12 178 LYS A N 1
ATOM 1462 C CA . LYS A 1 178 ? -18.980 -19.190 2.609 1.00 95.12 178 LYS A CA 1
ATOM 1463 C C . LYS A 1 178 ? -18.542 -18.320 1.423 1.00 95.12 178 LYS A C 1
ATOM 1465 O O . LYS A 1 178 ? -19.290 -18.208 0.458 1.00 95.12 178 LYS A O 1
ATOM 1470 N N . GLY A 1 179 ? -17.397 -17.641 1.512 1.00 94.25 179 GLY A N 1
ATOM 1471 C CA . GLY A 1 179 ? -16.893 -16.739 0.473 1.00 94.25 179 GLY A CA 1
ATOM 1472 C C . GLY A 1 179 ? -17.586 -15.373 0.417 1.00 94.25 179 GLY A C 1
ATOM 1473 O O . GLY A 1 179 ? -17.339 -14.606 -0.508 1.00 94.25 179 GLY A O 1
ATOM 1474 N N . ASN A 1 180 ? -18.443 -15.042 1.388 1.00 96.06 180 ASN A N 1
ATOM 1475 C CA . ASN A 1 180 ? -19.187 -13.783 1.398 1.00 96.06 180 ASN A CA 1
ATOM 1476 C C . ASN A 1 180 ? -18.465 -12.699 2.202 1.00 96.06 180 ASN A C 1
ATOM 1478 O O . ASN A 1 180 ? -17.853 -12.979 3.236 1.00 96.06 180 ASN A O 1
ATOM 1482 N N . ILE A 1 181 ? -18.637 -11.444 1.776 1.00 96.62 181 ILE A N 1
ATOM 1483 C CA . ILE A 1 181 ? -18.174 -10.267 2.520 1.00 96.62 181 ILE A CA 1
ATOM 1484 C C . ILE A 1 181 ? -18.987 -10.125 3.818 1.00 96.62 181 ILE A C 1
ATOM 1486 O O . ILE A 1 181 ? -20.222 -10.046 3.788 1.00 96.62 181 ILE A O 1
ATOM 1490 N N . ILE A 1 182 ? -18.297 -10.063 4.959 1.00 95.38 182 ILE A N 1
ATOM 1491 C CA . ILE A 1 182 ? -18.899 -9.842 6.282 1.00 95.38 182 ILE A CA 1
ATOM 1492 C C . ILE A 1 182 ? -19.528 -8.439 6.390 1.00 95.38 182 ILE A C 1
ATOM 1494 O O . ILE A 1 182 ? -19.130 -7.522 5.667 1.00 95.38 182 ILE A O 1
ATOM 1498 N N . PRO A 1 183 ? -20.482 -8.210 7.313 1.00 95.38 183 PRO A N 1
ATOM 1499 C CA . PRO A 1 183 ? -21.210 -6.941 7.404 1.00 95.38 183 PRO A CA 1
ATOM 1500 C C . PRO A 1 183 ? -20.336 -5.682 7.486 1.00 95.38 183 PRO A C 1
ATOM 1502 O O . PRO A 1 183 ? -20.657 -4.683 6.846 1.00 95.38 183 PRO A O 1
ATOM 1505 N N . SER A 1 184 ? -19.217 -5.727 8.216 1.00 94.88 184 SER A N 1
ATOM 1506 C CA . SER A 1 184 ? -18.311 -4.578 8.312 1.00 94.88 184 SER A CA 1
ATOM 1507 C C . SER A 1 184 ? -17.595 -4.266 6.999 1.00 94.88 184 SER A C 1
ATOM 1509 O O . SER A 1 184 ? -17.430 -3.098 6.655 1.00 94.88 184 SER A O 1
ATOM 1511 N N . GLY A 1 185 ? -17.243 -5.295 6.223 1.00 96.56 185 GLY A N 1
ATOM 1512 C CA . GLY A 1 185 ? -16.694 -5.131 4.878 1.00 96.56 185 GLY A CA 1
ATOM 1513 C C . GLY A 1 185 ? -17.694 -4.472 3.925 1.00 96.56 185 GLY A C 1
ATOM 1514 O O . GLY A 1 185 ? -17.311 -3.613 3.140 1.00 96.56 185 GLY A O 1
ATOM 1515 N N . LYS A 1 186 ? -18.994 -4.787 4.038 1.00 97.06 186 LYS A N 1
ATOM 1516 C CA . LYS A 1 186 ? -20.044 -4.159 3.210 1.00 97.06 186 LYS A CA 1
ATOM 1517 C C . LYS A 1 186 ? -20.190 -2.660 3.479 1.00 97.06 186 LYS A C 1
ATOM 1519 O O . LYS A 1 186 ? -20.381 -1.891 2.544 1.00 97.06 186 LYS A O 1
ATOM 1524 N N . ILE A 1 187 ? -20.093 -2.241 4.740 1.00 97.38 187 ILE A N 1
ATOM 1525 C CA . ILE A 1 187 ? -20.137 -0.815 5.104 1.00 97.38 187 ILE A CA 1
ATOM 1526 C C . ILE A 1 187 ? -18.865 -0.109 4.648 1.00 97.38 187 ILE A C 1
ATOM 1528 O O . ILE A 1 187 ? -18.939 0.986 4.096 1.00 97.38 187 ILE A O 1
ATOM 1532 N N . LEU A 1 188 ? -17.705 -0.745 4.832 1.00 97.81 188 LEU A N 1
ATOM 1533 C CA . LEU A 1 188 ? -16.446 -0.198 4.343 1.00 97.81 188 LEU A CA 1
ATOM 1534 C C . LEU A 1 188 ? -16.468 -0.039 2.816 1.00 97.81 188 LEU A C 1
ATOM 1536 O O . LEU A 1 188 ? -16.074 1.011 2.327 1.00 97.81 188 LEU A O 1
ATOM 1540 N N . GLN A 1 189 ? -17.015 -1.004 2.069 1.00 98.19 189 GLN A N 1
ATOM 1541 C CA . GLN A 1 189 ? -17.196 -0.888 0.619 1.00 98.19 189 GLN A CA 1
ATOM 1542 C C . GLN A 1 189 ? -18.016 0.354 0.232 1.00 98.19 189 GLN A C 1
ATOM 1544 O O . GLN A 1 189 ? -17.590 1.089 -0.652 1.00 98.19 189 GLN A O 1
ATOM 1549 N N . GLN A 1 190 ? -19.125 0.643 0.923 1.00 98.06 190 GLN A N 1
ATOM 1550 C CA . GLN A 1 190 ? -19.926 1.854 0.665 1.00 98.06 190 GLN A CA 1
ATOM 1551 C C . GLN A 1 190 ? -19.136 3.149 0.911 1.00 98.06 190 GLN A C 1
ATOM 1553 O O . GLN A 1 190 ? -19.335 4.151 0.231 1.00 98.06 190 GLN A O 1
ATOM 1558 N N . LEU A 1 191 ? -18.224 3.160 1.886 1.00 98.25 191 LEU A N 1
ATOM 1559 C CA . LEU A 1 191 ? -17.354 4.313 2.127 1.00 98.25 191 LEU A CA 1
ATOM 1560 C C . LEU A 1 191 ? -16.266 4.446 1.053 1.00 98.25 191 LEU A C 1
ATOM 1562 O O . LEU A 1 191 ? -15.934 5.557 0.639 1.00 98.25 191 LEU A O 1
ATOM 1566 N N . LEU A 1 192 ? -15.730 3.323 0.577 1.00 98.25 192 LEU A N 1
ATOM 1567 C CA . LEU A 1 192 ? -14.699 3.290 -0.459 1.00 98.25 192 LEU A CA 1
ATOM 1568 C C . LEU A 1 192 ? -15.209 3.738 -1.836 1.00 98.25 192 LEU A C 1
ATOM 1570 O O . LEU A 1 192 ? -14.410 4.212 -2.643 1.00 98.25 192 LEU A O 1
ATOM 1574 N N . GLU A 1 193 ? -16.521 3.692 -2.085 1.00 97.88 193 GLU A N 1
ATOM 1575 C CA . GLU A 1 193 ? -17.139 4.270 -3.289 1.00 97.88 193 GLU A CA 1
ATOM 1576 C C . GLU A 1 193 ? -16.816 5.768 -3.440 1.00 97.88 193 GLU A C 1
ATOM 1578 O O . GLU A 1 193 ? -16.556 6.233 -4.548 1.00 97.88 193 GLU A O 1
ATOM 1583 N N . TYR A 1 194 ? -16.698 6.522 -2.337 1.00 97.12 194 TYR A N 1
ATOM 1584 C CA . TYR A 1 194 ? -16.289 7.937 -2.372 1.00 97.12 194 TYR A CA 1
ATOM 1585 C C . TYR A 1 194 ? -14.829 8.152 -2.795 1.00 97.12 194 TYR A C 1
ATOM 1587 O O . TYR A 1 194 ? -14.450 9.277 -3.131 1.00 97.12 194 TYR A O 1
ATOM 1595 N N . LEU A 1 195 ? -14.015 7.094 -2.758 1.00 95.44 195 LEU A N 1
ATOM 1596 C CA . LEU A 1 195 ? -12.632 7.074 -3.232 1.00 95.44 195 LEU A CA 1
ATOM 1597 C C . LEU A 1 195 ? -12.504 6.413 -4.613 1.00 95.44 195 LEU A C 1
ATOM 1599 O O . LEU A 1 195 ? -11.409 6.40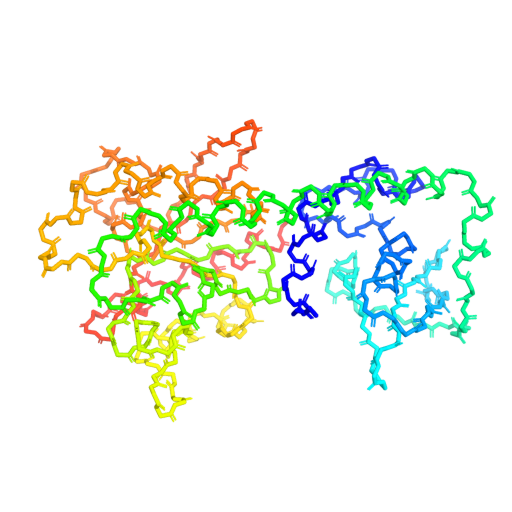8 -5.167 1.00 95.44 195 LEU A O 1
ATOM 1603 N N . ASN A 1 196 ? -13.593 5.856 -5.160 1.00 94.44 196 ASN A N 1
ATOM 1604 C CA . ASN A 1 196 ? -13.586 5.001 -6.347 1.00 94.44 196 ASN A CA 1
ATOM 1605 C C . ASN A 1 196 ? -12.648 3.781 -6.201 1.00 94.44 196 ASN A C 1
ATOM 1607 O O . ASN A 1 196 ? -11.852 3.483 -7.091 1.00 94.44 196 ASN A O 1
ATOM 1611 N N . ILE A 1 197 ? -12.700 3.105 -5.045 1.00 95.81 197 ILE A N 1
ATOM 1612 C CA . ILE A 1 197 ? -11.858 1.938 -4.732 1.00 95.81 197 ILE A CA 1
ATOM 1613 C C . ILE A 1 197 ? -12.736 0.739 -4.340 1.00 95.81 197 ILE A C 1
ATOM 1615 O O . ILE A 1 197 ? -13.716 0.879 -3.609 1.00 95.81 197 ILE A O 1
ATOM 1619 N N . ASN A 1 198 ? -12.371 -0.465 -4.788 1.00 97.75 198 ASN A N 1
ATOM 1620 C CA . ASN A 1 198 ? -12.999 -1.702 -4.320 1.00 97.75 198 ASN A CA 1
ATOM 1621 C C . ASN A 1 198 ? -12.398 -2.153 -2.984 1.00 97.75 198 ASN A C 1
ATOM 1623 O O . ASN A 1 198 ? -11.196 -2.024 -2.762 1.00 97.75 198 ASN A O 1
ATOM 1627 N N . LEU A 1 199 ? -13.203 -2.783 -2.128 1.00 97.69 199 LEU A N 1
ATOM 1628 C CA . LEU A 1 199 ? -12.785 -3.316 -0.829 1.00 97.69 199 LEU A CA 1
ATOM 1629 C C . LEU A 1 199 ? -11.561 -4.224 -0.943 1.00 97.69 199 LEU A C 1
ATOM 1631 O O . LEU A 1 199 ? -10.628 -4.104 -0.160 1.00 97.69 199 LEU A O 1
ATOM 1635 N N . MET A 1 200 ? -11.537 -5.102 -1.946 1.00 96.69 200 MET A N 1
ATOM 1636 C CA . MET A 1 200 ? -10.428 -6.040 -2.125 1.00 96.69 200 MET A CA 1
ATOM 1637 C C . MET A 1 200 ? -9.162 -5.382 -2.695 1.00 96.69 200 MET A C 1
ATOM 1639 O O . MET A 1 200 ? -8.089 -5.975 -2.601 1.00 96.69 200 MET A O 1
ATOM 1643 N N . ASP A 1 201 ? -9.262 -4.161 -3.228 1.00 96.81 201 ASP A N 1
ATOM 1644 C CA . ASP A 1 201 ? -8.130 -3.400 -3.762 1.00 96.81 201 ASP A CA 1
ATOM 1645 C C . ASP A 1 201 ? -7.438 -2.527 -2.699 1.00 96.81 201 ASP A C 1
ATOM 1647 O O . ASP A 1 201 ? -6.375 -1.971 -2.982 1.00 96.81 201 ASP A O 1
ATOM 1651 N N . ILE A 1 202 ? -7.979 -2.413 -1.479 1.00 97.69 202 ILE A N 1
ATOM 1652 C CA . ILE A 1 202 ? -7.307 -1.686 -0.389 1.00 97.69 202 ILE A CA 1
ATOM 1653 C C . ILE A 1 202 ? -6.237 -2.547 0.273 1.00 97.69 202 ILE A C 1
ATOM 1655 O O . ILE A 1 202 ? -6.360 -3.767 0.332 1.00 97.69 202 ILE A O 1
ATOM 1659 N N . THR A 1 203 ? -5.224 -1.906 0.846 1.00 98.44 203 THR A N 1
ATOM 1660 C CA . THR A 1 203 ? -4.264 -2.586 1.718 1.00 98.44 203 THR A CA 1
ATOM 1661 C C . THR A 1 203 ? -4.729 -2.487 3.162 1.00 98.44 203 THR A C 1
ATOM 1663 O O . THR A 1 203 ? -5.070 -1.399 3.633 1.00 98.44 203 THR A O 1
ATOM 1666 N N . PHE A 1 204 ? -4.776 -3.619 3.861 1.00 98.31 204 PHE A N 1
ATOM 1667 C CA . PHE A 1 204 ? -5.369 -3.702 5.193 1.00 98.31 204 PHE A CA 1
ATOM 1668 C C . PHE A 1 204 ? -4.582 -4.605 6.136 1.00 98.31 204 PHE A C 1
ATOM 1670 O O . PHE A 1 204 ? -4.069 -5.651 5.744 1.00 98.31 204 PHE A O 1
ATOM 1677 N N . THR A 1 205 ? -4.511 -4.201 7.399 1.00 97.31 205 THR A N 1
ATOM 1678 C CA . THR A 1 205 ? -3.951 -4.987 8.502 1.00 97.31 205 THR A CA 1
ATOM 1679 C C . THR A 1 205 ? -4.728 -4.690 9.783 1.00 97.31 205 THR A C 1
ATOM 1681 O O . THR A 1 205 ? -5.517 -3.750 9.851 1.00 97.31 205 THR A O 1
ATOM 1684 N N . GLU A 1 206 ? -4.502 -5.480 10.820 1.00 95.31 206 GLU A N 1
ATOM 1685 C CA . GLU A 1 206 ? -5.101 -5.276 12.141 1.00 95.31 206 GLU A CA 1
ATOM 1686 C C . GLU A 1 206 ? -4.052 -4.705 13.092 1.00 95.31 206 GLU A C 1
ATOM 1688 O O . GLU A 1 206 ? -2.880 -5.075 13.014 1.00 95.31 206 GLU A O 1
ATOM 1693 N N . ALA A 1 207 ? -4.426 -3.813 14.008 1.00 94.44 207 ALA A N 1
ATOM 1694 C CA . ALA A 1 207 ? -3.481 -3.258 14.978 1.00 94.44 207 ALA A CA 1
ATOM 1695 C C . ALA A 1 207 ? -2.858 -4.361 15.844 1.00 94.44 207 ALA A C 1
ATOM 1697 O O . ALA A 1 207 ? -1.654 -4.354 16.098 1.00 94.44 207 ALA A O 1
ATOM 1698 N N . VAL A 1 208 ? -3.670 -5.343 16.229 1.00 91.06 208 VAL A N 1
ATOM 1699 C CA . VAL A 1 208 ? -3.251 -6.558 16.922 1.00 91.06 208 VAL A CA 1
ATOM 1700 C C . VAL A 1 208 ? -3.420 -7.742 15.979 1.00 91.06 208 VAL A C 1
ATOM 1702 O O . VAL A 1 208 ? -4.475 -7.911 15.383 1.00 91.06 208 VAL A O 1
ATOM 1705 N N . LYS A 1 209 ? -2.393 -8.585 15.842 1.00 88.88 209 LYS A N 1
ATOM 1706 C CA . LYS A 1 209 ? -2.388 -9.655 14.829 1.00 88.88 209 LYS A CA 1
ATOM 1707 C C . LYS A 1 209 ? -3.101 -10.927 15.264 1.00 88.88 209 LYS A C 1
ATOM 1709 O O . LYS A 1 209 ? -3.450 -11.743 14.424 1.00 88.88 209 LYS A O 1
ATOM 1714 N N . CYS A 1 210 ? -3.385 -11.070 16.551 1.00 82.94 210 CYS A N 1
ATOM 1715 C CA . CYS A 1 210 ? -4.008 -12.262 17.098 1.00 82.94 210 CYS A CA 1
ATOM 1716 C C . CYS A 1 210 ? -5.149 -11.940 18.049 1.00 82.94 210 CYS A C 1
ATOM 1718 O O . CYS A 1 210 ? -5.096 -10.956 18.781 1.00 82.94 210 CYS A O 1
ATOM 1720 N N . PHE A 1 211 ? -6.154 -12.806 18.118 1.00 78.38 211 PHE A N 1
ATOM 1721 C CA . PHE A 1 211 ? -7.184 -12.659 19.137 1.00 78.38 211 PHE A CA 1
ATOM 1722 C C . PHE A 1 211 ? -6.760 -13.396 20.424 1.00 78.38 211 PHE A C 1
ATOM 1724 O O . PHE A 1 211 ? -6.553 -14.613 20.365 1.00 78.38 211 PHE A O 1
ATOM 1731 N N . PRO A 1 212 ? -6.593 -12.703 21.568 1.00 74.00 212 PRO A N 1
ATOM 1732 C CA . PRO A 1 212 ? -6.333 -13.354 22.851 1.00 74.00 212 PRO A CA 1
ATOM 1733 C C . PRO A 1 212 ? -7.570 -14.119 23.336 1.00 74.00 212 PRO A C 1
ATOM 1735 O O . PRO A 1 212 ? -8.679 -13.896 22.854 1.00 74.00 212 PRO A O 1
ATOM 1738 N N . LYS A 1 213 ? -7.410 -15.008 24.324 1.00 73.56 213 LYS A N 1
ATOM 1739 C CA . LYS A 1 213 ? -8.556 -15.741 24.898 1.00 73.56 213 LYS A CA 1
ATOM 1740 C C . LYS A 1 213 ? -9.547 -14.799 25.590 1.00 73.56 213 LYS A C 1
ATOM 1742 O O . LYS A 1 213 ? -10.752 -15.014 25.482 1.00 73.56 213 LYS A O 1
ATOM 1747 N N . ASP A 1 214 ? -9.049 -13.749 26.247 1.00 78.69 214 ASP A N 1
ATOM 1748 C CA . ASP A 1 214 ? -9.858 -12.674 26.829 1.00 78.69 214 ASP A CA 1
ATOM 1749 C C . ASP A 1 214 ? -9.533 -11.329 26.158 1.00 78.69 214 ASP A C 1
ATOM 1751 O O . ASP A 1 214 ? -8.381 -10.899 26.096 1.00 78.69 214 ASP A O 1
ATOM 1755 N N . ARG A 1 215 ? -10.567 -10.610 25.704 1.00 79.56 215 ARG A N 1
ATOM 1756 C CA . ARG A 1 215 ? -10.442 -9.273 25.101 1.00 79.56 215 ARG A CA 1
ATOM 1757 C C . ARG A 1 215 ? -9.749 -8.270 26.033 1.00 79.56 215 ARG A C 1
ATOM 1759 O O . ARG A 1 215 ? -9.124 -7.330 25.545 1.00 79.56 215 ARG A O 1
ATOM 1766 N N . LYS A 1 216 ? -9.826 -8.454 27.356 1.00 80.69 216 LYS A N 1
ATOM 1767 C CA . LYS A 1 216 ? -9.131 -7.602 28.339 1.00 80.69 216 LYS A CA 1
ATOM 1768 C C . LYS A 1 216 ? -7.608 -7.623 28.172 1.00 80.69 216 LYS A C 1
ATOM 1770 O O . LYS A 1 216 ? -6.955 -6.631 28.486 1.00 80.69 216 LYS A O 1
ATOM 1775 N N . GLU A 1 217 ? -7.052 -8.702 27.624 1.00 80.69 217 GLU A N 1
ATOM 1776 C CA . GLU A 1 217 ? -5.616 -8.847 27.361 1.00 80.69 217 GLU A CA 1
ATOM 1777 C C . GLU A 1 217 ? -5.151 -8.029 26.144 1.00 80.69 217 GLU A C 1
ATOM 1779 O O . GLU A 1 217 ? -3.962 -7.757 26.000 1.00 80.69 217 GLU A O 1
ATOM 1784 N N . LEU A 1 218 ? -6.062 -7.546 25.286 1.00 77.75 218 LEU A N 1
ATOM 1785 C CA . LEU A 1 218 ? -5.679 -6.726 24.127 1.00 77.75 218 LEU A CA 1
ATOM 1786 C C . LEU A 1 218 ? -4.892 -5.475 24.527 1.00 77.75 218 LEU A C 1
ATOM 1788 O O . LEU A 1 218 ? -3.959 -5.080 23.829 1.00 77.75 218 LEU A O 1
ATOM 1792 N N . LEU A 1 219 ? -5.245 -4.862 25.661 1.00 75.81 219 LEU A N 1
ATOM 1793 C CA . LEU A 1 219 ? -4.560 -3.669 26.153 1.00 75.81 219 LEU A CA 1
ATOM 1794 C C . LEU A 1 219 ? -3.119 -3.971 26.579 1.00 75.81 219 LEU A C 1
ATOM 1796 O O . LEU A 1 219 ? -2.219 -3.195 26.257 1.00 75.81 219 LEU A O 1
ATOM 1800 N N . SER A 1 220 ? -2.880 -5.092 27.267 1.00 77.00 220 SER A N 1
ATOM 1801 C CA . SER A 1 220 ? -1.531 -5.480 27.699 1.00 77.00 220 SER A CA 1
ATOM 1802 C C . SER A 1 220 ? -0.663 -5.934 26.521 1.00 77.00 220 SER A C 1
ATOM 1804 O O . SER A 1 220 ? 0.537 -5.659 26.510 1.00 77.00 220 SER A O 1
ATOM 1806 N N . MET A 1 221 ? -1.264 -6.530 25.486 1.00 75.94 221 MET A N 1
ATOM 1807 C CA . MET A 1 221 ? -0.571 -6.887 24.243 1.00 75.94 221 MET A CA 1
ATOM 1808 C C . MET A 1 221 ? -0.303 -5.690 23.316 1.00 75.94 221 MET A C 1
ATOM 1810 O O . MET A 1 221 ? 0.498 -5.802 22.386 1.00 75.94 221 MET A O 1
ATOM 1814 N N . GLY A 1 222 ? -0.936 -4.538 23.558 1.00 73.38 222 GLY A N 1
ATOM 1815 C CA . GLY A 1 222 ? -0.889 -3.382 22.661 1.00 73.38 222 GLY A CA 1
ATOM 1816 C C . GLY A 1 222 ? 0.530 -2.911 22.326 1.00 73.38 222 GLY A C 1
ATOM 1817 O O . GLY A 1 222 ? 0.832 -2.691 21.158 1.00 73.38 222 GLY A O 1
ATOM 1818 N N . LYS A 1 223 ? 1.438 -2.831 23.314 1.00 79.31 223 LYS A N 1
ATOM 1819 C CA . LYS A 1 223 ? 2.838 -2.412 23.078 1.00 79.31 223 LYS A CA 1
ATOM 1820 C C . LYS A 1 223 ? 3.620 -3.396 22.207 1.00 79.31 223 LYS A C 1
ATOM 1822 O O . LYS A 1 223 ? 4.422 -2.975 21.379 1.00 79.31 223 LYS A O 1
ATOM 1827 N N . LEU A 1 224 ? 3.393 -4.695 22.401 1.00 81.62 224 LEU A N 1
ATOM 1828 C CA . LEU A 1 224 ? 4.057 -5.739 21.623 1.00 81.62 224 LEU A CA 1
ATOM 1829 C C . LEU A 1 224 ? 3.664 -5.624 20.149 1.00 81.62 224 LEU A C 1
ATOM 1831 O O . LEU A 1 224 ? 4.524 -5.554 19.272 1.00 81.62 224 LEU A O 1
ATOM 1835 N N . TRP A 1 225 ? 2.359 -5.548 19.888 1.00 89.19 225 TRP A N 1
ATOM 1836 C CA . TRP A 1 225 ? 1.848 -5.463 18.525 1.00 89.19 225 TRP A CA 1
ATOM 1837 C C . TRP A 1 225 ? 2.089 -4.108 17.872 1.00 89.19 225 TRP A C 1
ATOM 1839 O O . TRP A 1 225 ? 2.268 -4.065 16.659 1.00 89.19 225 TRP A O 1
ATOM 1849 N N . GLN A 1 226 ? 2.183 -3.025 18.648 1.00 91.25 226 GLN A N 1
ATOM 1850 C CA . GLN A 1 226 ? 2.538 -1.702 18.135 1.00 91.25 226 GLN A CA 1
ATOM 1851 C C . GLN A 1 226 ? 3.896 -1.717 17.422 1.00 91.25 226 GLN A C 1
ATOM 1853 O O . GLN A 1 226 ? 4.011 -1.151 16.338 1.00 91.25 226 GLN A O 1
ATOM 1858 N N . LYS A 1 227 ? 4.906 -2.406 17.972 1.00 92.38 227 LYS A N 1
ATOM 1859 C CA . LYS A 1 227 ? 6.221 -2.518 17.320 1.00 92.38 227 LYS A CA 1
ATOM 1860 C C . LYS A 1 227 ? 6.112 -3.190 15.947 1.00 92.38 227 LYS A C 1
ATOM 1862 O O . LYS A 1 227 ? 6.604 -2.652 14.962 1.00 92.38 227 LYS A O 1
ATOM 1867 N N . ILE A 1 228 ? 5.418 -4.325 15.876 1.00 93.94 228 ILE A N 1
ATOM 1868 C CA . ILE A 1 228 ? 5.184 -5.051 14.616 1.00 93.94 228 ILE A CA 1
ATOM 1869 C C . ILE A 1 228 ? 4.364 -4.212 13.640 1.00 93.94 228 ILE A C 1
ATOM 1871 O O . ILE A 1 228 ? 4.633 -4.206 12.444 1.00 93.94 228 ILE A O 1
ATOM 1875 N N . LEU A 1 229 ? 3.359 -3.492 14.136 1.00 96.12 229 LEU A N 1
ATOM 1876 C CA . LEU A 1 229 ? 2.550 -2.609 13.311 1.00 96.12 229 LEU A CA 1
ATOM 1877 C C . LEU A 1 229 ? 3.409 -1.504 12.686 1.00 96.12 229 LEU A C 1
ATOM 1879 O O . LEU A 1 229 ? 3.239 -1.217 11.507 1.00 96.12 229 LEU A O 1
ATOM 1883 N N . TYR A 1 230 ? 4.356 -0.927 13.430 1.00 96.81 230 TYR A N 1
ATOM 1884 C CA . TYR A 1 230 ? 5.293 0.061 12.888 1.00 96.81 230 TYR A CA 1
ATOM 1885 C C . TYR A 1 230 ? 6.236 -0.549 11.851 1.00 96.81 230 TYR A C 1
ATOM 1887 O O . TYR A 1 230 ? 6.465 0.074 10.820 1.00 96.81 230 TYR A O 1
ATOM 1895 N N . GLU A 1 231 ? 6.731 -1.770 12.073 1.00 96.56 231 GLU A N 1
ATOM 1896 C CA . GLU A 1 231 ? 7.524 -2.501 11.074 1.00 96.56 231 GLU A CA 1
ATOM 1897 C C . GLU A 1 231 ? 6.721 -2.757 9.785 1.00 96.56 231 GLU A C 1
ATOM 1899 O O . GLU A 1 231 ? 7.248 -2.593 8.688 1.00 96.56 231 GLU A O 1
ATOM 1904 N N . GLN A 1 232 ? 5.430 -3.087 9.895 1.00 97.62 232 GLN A N 1
ATOM 1905 C CA . GLN A 1 232 ? 4.548 -3.241 8.735 1.00 97.62 232 GLN A CA 1
ATOM 1906 C C . GLN A 1 232 ? 4.247 -1.923 8.026 1.00 97.62 232 GLN A C 1
ATOM 1908 O O . GLN A 1 232 ? 4.240 -1.894 6.800 1.00 97.62 232 GLN A O 1
ATOM 1913 N N . ILE A 1 233 ? 3.989 -0.843 8.767 1.00 98.19 233 ILE A N 1
ATOM 1914 C CA . ILE A 1 233 ? 3.765 0.487 8.183 1.00 98.19 233 ILE A CA 1
ATOM 1915 C C . ILE A 1 233 ? 5.009 0.933 7.416 1.00 98.19 233 ILE A C 1
ATOM 1917 O O . ILE A 1 233 ? 4.882 1.412 6.295 1.00 98.19 233 ILE A O 1
ATOM 1921 N N . ASP A 1 234 ? 6.193 0.733 7.991 1.00 96.88 234 ASP A N 1
ATOM 1922 C CA . ASP A 1 234 ? 7.472 1.047 7.355 1.00 96.88 234 ASP A CA 1
ATOM 1923 C C . ASP A 1 234 ? 7.683 0.239 6.065 1.00 96.88 234 ASP A C 1
ATOM 1925 O O . ASP A 1 234 ? 7.986 0.809 5.020 1.00 96.88 234 ASP A O 1
ATOM 1929 N N . PHE A 1 235 ? 7.423 -1.072 6.108 1.00 97.31 235 PHE A N 1
ATOM 1930 C CA . PHE A 1 235 ? 7.494 -1.948 4.935 1.00 97.31 235 PHE A CA 1
ATOM 1931 C C . PHE A 1 235 ? 6.506 -1.552 3.824 1.00 97.31 235 PHE A C 1
ATOM 1933 O O . PHE A 1 235 ? 6.871 -1.517 2.650 1.00 97.31 235 PHE A O 1
ATOM 1940 N N . LEU A 1 236 ? 5.250 -1.271 4.183 1.00 97.56 236 LEU A N 1
ATOM 1941 C CA . LEU A 1 236 ? 4.199 -0.901 3.229 1.00 97.56 236 LEU A CA 1
ATOM 1942 C C . LEU A 1 236 ? 4.389 0.520 2.693 1.00 97.56 236 LEU A C 1
ATOM 1944 O O . LEU A 1 236 ? 3.979 0.820 1.575 1.00 97.56 236 LEU A O 1
ATOM 1948 N N . SER A 1 237 ? 5.003 1.394 3.492 1.00 96.06 237 SER A N 1
ATOM 1949 C CA . SER A 1 237 ? 5.271 2.794 3.182 1.00 96.06 237 SER A CA 1
ATOM 1950 C C . SER A 1 237 ? 4.056 3.526 2.565 1.00 96.06 237 SER A C 1
ATOM 1952 O O . SER A 1 237 ? 4.174 4.110 1.480 1.00 96.06 237 SER A O 1
ATOM 1954 N N . PRO A 1 238 ? 2.862 3.489 3.197 1.00 96.56 238 PRO A N 1
ATOM 1955 C CA . PRO A 1 238 ? 1.684 4.176 2.675 1.00 96.56 238 PRO A CA 1
ATOM 1956 C C . PRO A 1 238 ? 1.846 5.697 2.780 1.00 96.56 238 PRO A C 1
ATOM 1958 O O . PRO A 1 238 ? 2.575 6.201 3.631 1.00 96.56 238 PRO A O 1
ATOM 1961 N N . ASN A 1 239 ? 1.104 6.445 1.968 1.00 93.00 239 ASN A N 1
ATOM 1962 C CA . ASN A 1 239 ? 1.050 7.905 2.080 1.00 93.00 239 ASN A CA 1
ATOM 1963 C C . ASN A 1 239 ? 0.054 8.340 3.170 1.00 93.00 239 ASN A C 1
ATOM 1965 O O . ASN A 1 239 ? 0.312 9.286 3.916 1.00 93.00 239 ASN A O 1
ATOM 1969 N N . ILE A 1 240 ? -1.074 7.628 3.292 1.00 96.81 240 ILE A N 1
ATOM 1970 C CA . ILE A 1 240 ? -2.117 7.896 4.291 1.00 96.81 240 ILE A CA 1
ATOM 1971 C C . ILE A 1 240 ? -2.512 6.595 4.994 1.00 96.81 240 ILE A C 1
ATOM 1973 O O . ILE A 1 240 ? -2.765 5.567 4.366 1.00 96.81 240 ILE A O 1
ATOM 1977 N N . ILE A 1 241 ? -2.618 6.668 6.316 1.00 98.62 241 ILE A N 1
ATOM 1978 C CA . ILE A 1 241 ? -3.074 5.595 7.189 1.00 98.62 241 ILE A CA 1
ATOM 1979 C C . ILE A 1 241 ? -4.470 5.941 7.709 1.00 98.62 241 ILE A C 1
ATOM 1981 O O . ILE A 1 241 ? -4.680 6.976 8.342 1.00 98.62 241 ILE A O 1
ATOM 1985 N N . ILE A 1 242 ? -5.433 5.055 7.480 1.00 98.81 242 ILE A N 1
ATOM 1986 C CA . ILE A 1 242 ? -6.818 5.200 7.924 1.00 98.81 242 ILE A CA 1
ATOM 1987 C C . ILE A 1 242 ? -7.059 4.204 9.054 1.00 98.81 242 ILE A C 1
ATOM 1989 O O . ILE A 1 242 ? -7.059 2.991 8.847 1.00 98.81 242 ILE A O 1
ATOM 1993 N N . THR A 1 243 ? -7.267 4.710 10.269 1.00 98.62 243 THR A N 1
ATOM 1994 C CA . THR A 1 243 ? -7.551 3.851 11.432 1.00 98.62 243 THR A CA 1
ATOM 1995 C C . THR A 1 243 ? -9.058 3.689 11.604 1.00 98.62 243 THR A C 1
ATOM 1997 O O . THR A 1 243 ? -9.812 4.664 11.545 1.00 98.62 243 THR A O 1
ATOM 2000 N N . LEU A 1 244 ? -9.508 2.444 11.772 1.00 98.00 244 LEU A N 1
ATOM 2001 C CA . LEU A 1 244 ? -10.919 2.073 11.861 1.00 98.00 244 LEU A CA 1
ATOM 2002 C C . LEU A 1 244 ? -11.330 1.888 13.331 1.00 98.00 244 LEU A C 1
ATOM 2004 O O . LEU A 1 244 ? -11.430 0.769 13.830 1.00 98.00 244 LEU A O 1
ATOM 2008 N N . GLY A 1 245 ? -11.595 2.993 14.028 1.00 96.62 245 GLY A N 1
ATOM 2009 C CA . GLY A 1 245 ? -12.024 3.015 15.429 1.00 96.62 245 GLY A CA 1
ATOM 2010 C C . GLY A 1 245 ? -10.934 3.406 16.434 1.00 96.62 245 GLY A C 1
ATOM 2011 O O . GLY A 1 245 ? -9.766 3.559 16.099 1.00 96.62 245 GLY A O 1
ATOM 2012 N N . ASP A 1 246 ? -11.340 3.554 17.697 1.00 95.06 246 ASP A N 1
ATOM 2013 C CA . ASP A 1 246 ? -10.513 4.109 18.781 1.00 95.06 246 ASP A CA 1
ATOM 2014 C C . ASP A 1 246 ? -9.248 3.287 19.064 1.00 95.06 246 ASP A C 1
ATOM 2016 O O . ASP A 1 246 ? -8.166 3.839 19.245 1.00 95.06 246 ASP A O 1
ATOM 2020 N N . PHE A 1 247 ? -9.350 1.956 19.059 1.00 92.69 247 PHE A N 1
ATOM 2021 C CA . PHE A 1 247 ? -8.220 1.086 19.381 1.00 92.69 247 PHE A CA 1
ATOM 2022 C C . PHE A 1 247 ? -7.039 1.228 18.398 1.00 92.69 247 PHE A C 1
ATOM 2024 O O . PHE A 1 247 ? -5.946 1.566 18.861 1.00 92.69 247 PHE A O 1
ATOM 2031 N N . PRO A 1 248 ? -7.203 1.043 17.068 1.00 95.12 248 PRO A N 1
ATOM 2032 C CA . PRO A 1 248 ? -6.101 1.261 16.130 1.00 95.12 248 PRO A CA 1
ATOM 2033 C C . PRO A 1 248 ? -5.609 2.711 16.128 1.00 95.12 248 PRO A C 1
ATOM 2035 O O . PRO A 1 248 ? -4.418 2.951 15.946 1.00 95.12 248 PRO A O 1
ATOM 2038 N N . THR A 1 249 ? -6.481 3.689 16.394 1.00 97.00 249 THR A N 1
ATOM 2039 C CA . THR A 1 249 ? -6.050 5.082 16.547 1.00 97.00 249 THR A CA 1
ATOM 2040 C C . THR A 1 249 ? -5.141 5.265 17.762 1.00 97.00 249 THR A C 1
ATOM 2042 O O . THR A 1 249 ? -4.084 5.877 17.631 1.00 97.00 249 THR A O 1
ATOM 2045 N N . LYS A 1 250 ? -5.486 4.716 18.935 1.00 93.94 250 LYS A N 1
ATOM 2046 C CA . LYS A 1 250 ? -4.613 4.735 20.127 1.00 93.94 250 LYS A CA 1
ATOM 2047 C C . LYS A 1 250 ? -3.313 3.974 19.904 1.00 93.94 250 LYS A C 1
ATOM 2049 O O . LYS A 1 250 ? -2.277 4.397 20.411 1.00 93.94 250 LYS A O 1
ATOM 2054 N N . ALA A 1 251 ? -3.347 2.891 19.129 1.00 93.12 251 ALA A N 1
ATOM 2055 C CA . ALA A 1 251 ? -2.149 2.133 18.784 1.00 93.12 251 ALA A CA 1
ATOM 2056 C C . ALA A 1 251 ? -1.118 2.972 18.005 1.00 93.12 251 ALA A C 1
ATOM 2058 O O . ALA A 1 251 ? 0.064 2.660 18.072 1.00 93.12 251 ALA A O 1
ATOM 2059 N N . LEU A 1 252 ? -1.526 4.043 17.314 1.00 95.00 252 LEU A N 1
ATOM 2060 C CA . LEU A 1 252 ? -0.602 4.946 16.614 1.00 95.00 252 LEU A CA 1
ATOM 2061 C C . LEU A 1 252 ? -0.390 6.286 17.332 1.00 95.00 252 LEU A C 1
ATOM 2063 O O . LEU A 1 252 ? 0.733 6.769 17.420 1.00 95.00 252 LEU A O 1
ATOM 2067 N N . LEU A 1 253 ? -1.459 6.898 17.846 1.00 94.75 253 LEU A N 1
ATOM 2068 C CA . LEU A 1 253 ? -1.425 8.239 18.446 1.00 94.75 253 LEU A CA 1
ATOM 2069 C C . LEU A 1 253 ? -1.184 8.226 19.961 1.00 94.75 253 LEU A C 1
ATOM 2071 O O . LEU A 1 253 ? -1.060 9.288 20.573 1.00 94.75 253 LEU A O 1
ATOM 2075 N N . GLY A 1 254 ? -1.160 7.050 20.590 1.00 90.56 254 GLY A N 1
ATOM 2076 C CA . GLY A 1 254 ? -1.092 6.913 22.041 1.00 90.56 254 GLY A CA 1
ATOM 2077 C C . GLY A 1 254 ? -2.301 7.530 22.756 1.00 90.56 254 GLY A C 1
ATOM 2078 O O . GLY A 1 254 ? -3.377 7.708 22.187 1.00 90.56 254 GLY A O 1
ATOM 2079 N N . ASN A 1 255 ? -2.113 7.889 24.028 1.00 88.81 255 ASN A N 1
ATOM 2080 C CA . ASN A 1 255 ? -3.147 8.498 24.877 1.00 88.81 255 ASN A CA 1
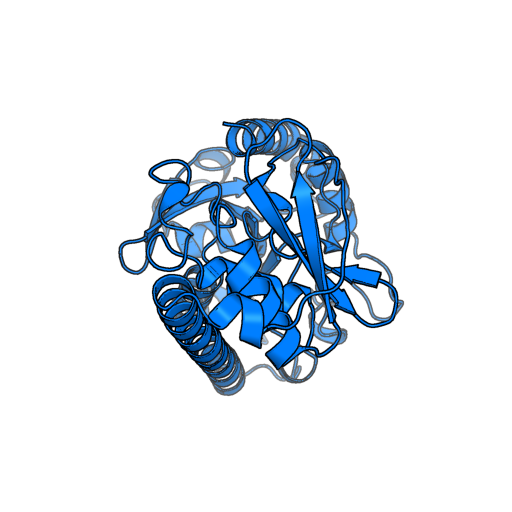ATOM 2081 C C . ASN A 1 255 ? -3.170 10.036 24.769 1.00 88.81 255 ASN A C 1
ATOM 2083 O O . ASN A 1 255 ? -3.332 10.735 25.766 1.00 88.81 255 ASN A O 1
ATOM 2087 N N . THR A 1 256 ? -2.973 10.573 23.564 1.00 91.56 256 THR A N 1
ATOM 2088 C CA . THR A 1 256 ? -2.897 12.025 23.301 1.00 91.56 256 THR A CA 1
ATOM 2089 C C . THR A 1 256 ? -4.259 12.725 23.311 1.00 91.56 256 THR A C 1
ATOM 2091 O O . THR A 1 256 ? -4.326 13.951 23.258 1.00 91.56 256 THR A O 1
ATOM 2094 N N . TYR A 1 257 ? -5.353 11.969 23.414 1.00 95.00 257 TYR A N 1
ATOM 2095 C CA . TYR A 1 257 ? -6.722 12.478 23.432 1.00 95.00 257 TYR A CA 1
ATOM 2096 C C . TYR A 1 257 ? -7.585 11.751 24.470 1.00 95.00 257 TYR A C 1
ATOM 2098 O O . TYR A 1 257 ? -7.313 10.611 24.846 1.00 95.00 257 TYR A O 1
ATOM 2106 N N . LYS A 1 258 ? -8.646 12.427 24.939 1.00 92.44 258 LYS A N 1
ATOM 2107 C CA . LYS A 1 258 ? -9.569 11.898 25.961 1.00 92.44 258 LYS A CA 1
ATOM 2108 C C . LYS A 1 258 ? -10.785 11.199 25.354 1.00 92.44 258 LYS A C 1
ATOM 2110 O O . LYS A 1 258 ? -11.154 10.126 25.826 1.00 92.44 258 LYS A O 1
ATOM 2115 N N . LYS A 1 259 ? -11.419 11.789 24.332 1.00 96.38 259 LYS A N 1
ATOM 2116 C CA . LYS A 1 259 ? -12.564 11.192 23.628 1.00 96.38 259 LYS A CA 1
ATOM 2117 C C . LYS A 1 259 ? -12.206 10.938 22.172 1.00 96.38 259 LYS A C 1
ATOM 2119 O O . LYS A 1 259 ? -11.634 11.798 21.513 1.00 96.38 259 LYS A O 1
ATOM 2124 N N . PHE A 1 260 ? -12.597 9.779 21.647 1.00 96.38 260 PHE A N 1
ATOM 2125 C CA . PHE A 1 260 ? -12.335 9.423 20.251 1.00 96.38 260 PHE A CA 1
ATOM 2126 C C . PHE A 1 260 ? -12.950 10.424 19.258 1.00 96.38 260 PHE A C 1
ATOM 2128 O O . PHE A 1 260 ? -12.329 10.794 18.267 1.00 96.38 260 PHE A O 1
ATOM 2135 N N . THR A 1 261 ? -14.130 10.960 19.573 1.00 96.31 261 THR A N 1
ATOM 2136 C CA . THR A 1 261 ? -14.796 12.006 18.778 1.00 96.31 261 THR A CA 1
ATOM 2137 C C . THR A 1 261 ? -13.952 13.267 18.591 1.00 96.31 261 THR A C 1
ATOM 2139 O O . THR A 1 261 ? -14.171 13.997 17.631 1.00 96.31 261 THR A O 1
ATOM 2142 N N . ASP A 1 262 ? -12.984 13.530 19.475 1.00 96.50 262 ASP A N 1
ATOM 2143 C CA . ASP A 1 262 ? -12.129 14.716 19.392 1.00 96.50 262 ASP A CA 1
ATOM 2144 C C . ASP A 1 262 ? -11.085 14.595 18.272 1.00 96.50 262 ASP A C 1
ATOM 2146 O O . ASP A 1 262 ? -10.539 15.613 17.839 1.00 96.50 262 ASP A O 1
ATOM 2150 N N . VAL A 1 263 ? -10.800 13.373 17.807 1.00 97.94 263 VAL A N 1
ATOM 2151 C CA . VAL A 1 263 ? -9.755 13.079 16.813 1.00 97.94 263 VAL A CA 1
ATOM 2152 C C . VAL A 1 263 ? -10.296 12.544 15.487 1.00 97.94 263 VAL A C 1
ATOM 2154 O O . VAL A 1 263 ? -9.622 12.667 14.467 1.00 97.94 263 VAL A O 1
ATOM 2157 N N . VAL A 1 264 ? -11.512 11.993 15.458 1.00 98.06 264 VAL A N 1
ATOM 2158 C CA . VAL A 1 264 ? -12.128 11.476 14.224 1.00 98.06 264 VAL A CA 1
ATOM 2159 C C . VAL A 1 264 ? -12.184 12.548 13.125 1.00 98.06 264 VAL A C 1
ATOM 2161 O O . VAL A 1 264 ? -12.595 13.682 13.358 1.00 98.06 264 VAL A O 1
ATOM 2164 N N . GLY A 1 265 ? -11.750 12.181 11.915 1.00 97.94 265 GLY A N 1
ATOM 2165 C CA . GLY A 1 265 ? -11.749 13.029 10.716 1.00 97.94 265 GLY A CA 1
ATOM 2166 C C . GLY A 1 265 ? -10.632 14.077 10.641 1.00 97.94 265 GLY A C 1
ATOM 2167 O O . GLY A 1 265 ? -10.497 14.762 9.619 1.00 97.94 265 GLY A O 1
ATOM 2168 N N . LYS A 1 266 ? -9.816 14.209 11.693 1.00 97.94 266 LYS A N 1
ATOM 2169 C CA . LYS A 1 266 ? -8.661 15.114 11.726 1.00 97.94 266 LYS A CA 1
ATOM 2170 C C . LYS A 1 266 ? -7.406 14.413 11.209 1.00 97.94 266 LYS A C 1
ATOM 2172 O O . LYS A 1 266 ? -7.296 13.193 11.262 1.00 97.94 266 LYS A O 1
ATOM 2177 N N . GLU A 1 267 ? -6.475 15.208 10.697 1.00 97.81 267 GLU A N 1
ATOM 2178 C CA . GLU A 1 267 ? -5.165 14.729 10.259 1.00 97.81 267 GLU A CA 1
ATOM 2179 C C . GLU A 1 267 ? -4.180 14.800 11.420 1.00 97.81 267 GLU A C 1
ATOM 2181 O O . GLU A 1 267 ? -4.075 15.819 12.105 1.00 97.81 267 GLU A O 1
ATOM 2186 N N . PHE A 1 268 ? -3.447 13.714 11.613 1.00 97.94 268 PHE A N 1
ATOM 2187 C CA . PHE A 1 268 ? -2.329 13.625 12.537 1.00 97.94 268 PHE A CA 1
ATOM 2188 C C . PHE A 1 268 ? -1.108 13.123 11.790 1.00 97.94 268 PHE A C 1
ATOM 2190 O O . PHE A 1 268 ? -1.219 12.565 10.699 1.00 97.94 268 PHE A O 1
ATOM 2197 N N . PHE A 1 269 ? 0.059 13.291 12.398 1.00 96.50 269 PHE A N 1
ATOM 2198 C CA . PHE A 1 269 ? 1.303 12.827 11.817 1.00 96.50 269 PHE A CA 1
ATOM 2199 C C . PHE A 1 269 ? 2.080 12.003 12.827 1.00 96.50 269 PHE A C 1
ATOM 2201 O O . PHE A 1 269 ? 2.175 12.383 13.994 1.00 96.50 269 PHE A O 1
ATOM 2208 N N . ILE A 1 270 ? 2.651 10.903 12.354 1.00 95.25 270 ILE A N 1
ATOM 2209 C CA . ILE A 1 270 ? 3.671 10.148 13.080 1.00 95.25 270 ILE A CA 1
ATOM 2210 C C . ILE A 1 270 ? 4.921 10.050 12.222 1.00 95.25 270 ILE A C 1
ATOM 2212 O O . ILE A 1 270 ? 4.858 10.174 10.997 1.00 95.25 270 ILE A O 1
ATOM 2216 N N . GLU A 1 271 ? 6.045 9.807 12.876 1.00 95.06 271 GLU A N 1
ATOM 2217 C CA . GLU A 1 271 ? 7.317 9.555 12.222 1.00 95.06 271 GLU A CA 1
ATOM 2218 C C . GLU A 1 271 ? 7.784 8.143 12.569 1.00 95.06 271 GLU A C 1
ATOM 2220 O O . GLU A 1 271 ? 7.866 7.778 13.743 1.00 95.06 271 GLU A O 1
ATOM 2225 N N 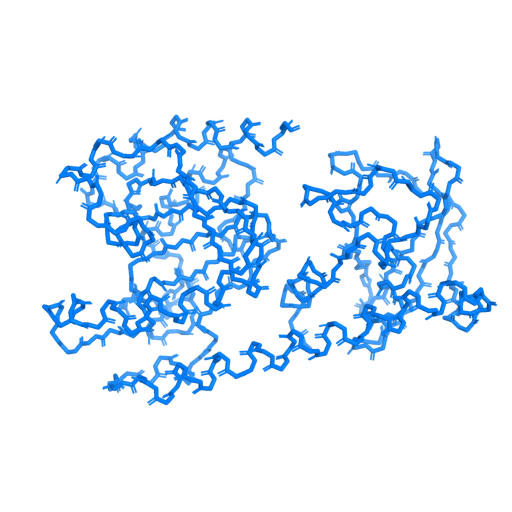. ILE A 1 272 ? 8.059 7.335 11.547 1.00 93.88 272 ILE A N 1
ATOM 2226 C CA . ILE A 1 272 ? 8.647 6.001 11.689 1.00 93.88 272 ILE A CA 1
ATOM 2227 C C . ILE A 1 272 ? 9.889 5.984 10.801 1.00 93.88 272 ILE A C 1
ATOM 2229 O O . ILE A 1 272 ? 9.789 6.260 9.610 1.00 93.88 272 ILE A O 1
ATOM 2233 N N . LYS A 1 273 ? 11.061 5.710 11.393 1.00 89.31 273 LYS A N 1
ATOM 2234 C CA . LYS A 1 273 ? 12.371 5.680 10.709 1.00 89.31 273 LYS A CA 1
ATOM 2235 C C . LYS A 1 273 ? 12.616 6.881 9.774 1.00 89.31 273 LYS A C 1
ATOM 2237 O O . LYS A 1 273 ? 13.053 6.713 8.641 1.00 89.31 273 LYS A O 1
ATOM 2242 N N . ASN A 1 274 ? 12.353 8.095 10.261 1.00 85.06 274 ASN A N 1
ATOM 2243 C CA . ASN A 1 274 ? 12.513 9.363 9.531 1.00 85.06 274 ASN A CA 1
ATOM 2244 C C . ASN A 1 274 ? 11.538 9.576 8.357 1.00 85.06 274 ASN A C 1
ATOM 2246 O O . ASN A 1 274 ? 11.681 10.540 7.606 1.00 85.06 274 ASN A O 1
ATOM 2250 N N . GLN A 1 275 ? 10.530 8.713 8.198 1.00 89.44 275 GLN A N 1
ATOM 2251 C CA . GLN A 1 275 ? 9.427 8.915 7.264 1.00 89.44 275 GLN A CA 1
ATOM 2252 C C . GLN A 1 275 ? 8.196 9.406 8.024 1.00 89.44 275 GLN A C 1
ATOM 2254 O O . GLN A 1 275 ? 7.765 8.806 9.012 1.00 89.44 275 GLN A O 1
ATOM 2259 N N . LYS A 1 276 ? 7.608 10.500 7.538 1.00 93.69 276 LYS A N 1
ATOM 2260 C CA . LYS A 1 276 ? 6.371 11.067 8.075 1.00 93.69 276 LYS A CA 1
ATOM 2261 C C . LYS A 1 276 ? 5.165 10.410 7.405 1.00 93.69 276 LYS A C 1
ATOM 2263 O O . LYS A 1 276 ? 5.116 10.331 6.178 1.00 93.69 276 LYS A O 1
ATOM 2268 N N . TYR A 1 277 ? 4.191 9.998 8.210 1.00 95.38 277 TYR A N 1
ATOM 2269 C CA . TYR A 1 277 ? 2.943 9.373 7.770 1.00 95.38 277 TYR A CA 1
ATOM 2270 C C . TYR A 1 277 ? 1.746 10.197 8.228 1.00 95.38 277 TYR A C 1
ATOM 2272 O O . TYR A 1 277 ? 1.730 10.684 9.360 1.00 95.38 277 TYR A O 1
ATOM 2280 N N . ILE A 1 278 ? 0.735 10.325 7.368 1.00 97.12 278 ILE A N 1
ATOM 2281 C CA . ILE A 1 278 ? -0.538 10.968 7.710 1.00 97.12 278 ILE A CA 1
ATOM 2282 C C . ILE A 1 278 ? -1.470 9.918 8.306 1.00 97.12 278 ILE A C 1
ATOM 2284 O O . ILE A 1 278 ? -1.657 8.859 7.716 1.00 97.12 278 ILE A O 1
ATOM 2288 N N . ILE A 1 279 ? -2.087 10.214 9.446 1.00 98.38 279 ILE A N 1
ATOM 2289 C CA . ILE A 1 279 ? -3.119 9.376 10.060 1.00 98.38 279 ILE A CA 1
ATOM 2290 C C . ILE A 1 279 ? -4.445 10.121 10.034 1.00 98.38 279 ILE A C 1
ATOM 2292 O O . ILE A 1 279 ? -4.531 11.260 10.493 1.00 98.38 279 ILE A O 1
ATOM 2296 N N . ILE A 1 280 ? -5.488 9.445 9.557 1.00 98.62 280 ILE A N 1
ATOM 2297 C CA . ILE A 1 280 ? -6.864 9.939 9.579 1.00 98.62 280 ILE A CA 1
ATOM 2298 C C . ILE A 1 280 ? -7.741 8.918 10.317 1.00 98.62 280 ILE A C 1
ATOM 2300 O O . ILE A 1 280 ? -8.060 7.856 9.771 1.00 98.62 280 ILE A O 1
ATOM 2304 N N . PRO A 1 281 ? -8.121 9.192 11.577 1.00 98.69 281 PRO A N 1
ATOM 2305 C CA . PRO A 1 281 ? -9.029 8.336 12.330 1.00 98.69 281 PRO A CA 1
ATOM 2306 C C . PRO A 1 281 ? -10.459 8.393 11.792 1.00 98.69 281 PRO A C 1
ATOM 2308 O O . PRO A 1 281 ? -10.998 9.469 11.533 1.00 98.69 281 PRO A O 1
ATOM 2311 N N . THR A 1 282 ? -11.096 7.232 11.676 1.00 98.50 282 THR A N 1
ATOM 2312 C CA . THR A 1 282 ? -12.493 7.074 11.241 1.00 98.50 282 THR A CA 1
ATOM 2313 C C . THR A 1 282 ? -13.255 6.198 12.227 1.00 98.50 282 THR A C 1
ATOM 2315 O O . THR A 1 282 ? -12.660 5.402 12.954 1.00 98.50 282 THR A O 1
ATOM 2318 N N . TYR A 1 283 ? -14.582 6.302 12.262 1.00 98.19 283 TYR A N 1
ATOM 2319 C CA . TYR A 1 283 ? -15.384 5.355 13.031 1.00 98.19 283 TYR A CA 1
ATOM 2320 C C . TYR A 1 283 ? -15.240 3.940 12.461 1.00 98.19 283 TYR A C 1
ATOM 2322 O O . TYR A 1 283 ? -15.200 3.752 11.247 1.00 98.19 283 TYR A O 1
ATOM 2330 N N . HIS A 1 284 ? -15.213 2.932 13.335 1.00 96.62 284 HIS A N 1
ATOM 2331 C CA . HIS A 1 284 ? -15.179 1.537 12.900 1.00 96.62 284 HIS A CA 1
ATOM 2332 C C . HIS A 1 284 ? -16.416 1.218 12.032 1.00 96.62 284 HIS A C 1
ATOM 2334 O O . HIS A 1 284 ? -17.535 1.564 12.436 1.00 96.62 284 HIS A O 1
ATOM 2340 N N . PRO A 1 285 ? -16.276 0.501 10.898 1.00 94.94 285 PRO A N 1
ATOM 2341 C CA . PRO A 1 285 ? -17.376 0.182 9.983 1.00 94.94 285 PRO A CA 1
ATOM 2342 C C . PRO A 1 285 ? -18.301 -0.932 10.524 1.00 94.94 285 PRO A C 1
ATOM 2344 O O . PRO A 1 285 ? -18.709 -1.828 9.800 1.00 94.94 285 PRO A O 1
ATOM 2347 N N . SER A 1 286 ? -18.610 -0.944 11.825 1.00 91.12 286 SER A N 1
ATOM 2348 C CA . SER A 1 286 ? -19.492 -1.954 12.431 1.00 91.12 286 SER A CA 1
ATOM 2349 C C . SER A 1 286 ? -20.956 -1.682 12.069 1.00 91.12 286 SER A C 1
ATOM 2351 O O . SER A 1 286 ? -21.404 -0.551 12.265 1.00 91.12 286 SER A O 1
ATOM 2353 N N . PRO A 1 287 ? -21.747 -2.693 11.658 1.00 88.69 287 PRO A N 1
ATOM 2354 C CA . PRO A 1 287 ? -23.157 -2.502 11.297 1.00 88.69 287 PRO A CA 1
ATOM 2355 C C . PRO A 1 287 ? -24.053 -2.065 12.453 1.00 88.69 287 PRO A C 1
ATOM 2357 O O . PRO A 1 287 ? -25.165 -1.605 12.223 1.00 88.69 287 PRO A O 1
ATOM 2360 N N . ILE A 1 288 ? -23.580 -2.193 13.692 1.00 88.19 288 ILE A N 1
ATOM 2361 C CA . ILE A 1 288 ? -24.354 -1.861 14.891 1.00 88.19 288 ILE A CA 1
ATOM 2362 C C . ILE A 1 288 ? -24.349 -0.347 15.150 1.00 88.19 288 ILE A C 1
ATOM 2364 O O . ILE A 1 288 ? -25.295 0.191 15.718 1.00 88.19 288 ILE A O 1
ATOM 2368 N N . SER A 1 289 ? -23.289 0.360 14.747 1.00 89.12 289 SER A N 1
ATOM 2369 C CA . SER A 1 289 ? -23.154 1.789 15.032 1.00 89.12 289 SER A CA 1
ATOM 2370 C C . SER A 1 289 ? -23.692 2.630 13.875 1.00 89.12 289 SER A C 1
ATOM 2372 O O . SER A 1 289 ? -23.189 2.489 12.761 1.00 89.12 289 SER A O 1
ATOM 2374 N N . PRO A 1 290 ? -24.615 3.583 14.098 1.00 81.75 290 PRO A N 1
ATOM 2375 C CA . PRO A 1 290 ? -25.059 4.496 13.042 1.00 81.75 290 PRO A CA 1
ATOM 2376 C C . PRO A 1 290 ? -23.934 5.418 12.540 1.00 81.75 290 PRO A C 1
ATOM 2378 O O . PRO A 1 290 ? -23.984 5.894 11.405 1.00 81.75 290 PRO A O 1
ATOM 2381 N N . GLN A 1 291 ? -22.899 5.646 13.359 1.00 92.31 291 GLN A N 1
ATOM 2382 C CA . GLN A 1 291 ? -21.729 6.445 12.982 1.00 92.31 291 GLN A CA 1
ATOM 2383 C C . GLN A 1 291 ? -20.792 5.718 12.009 1.00 92.31 291 GLN A C 1
ATOM 2385 O O . GLN A 1 291 ? -19.979 6.371 11.364 1.00 92.31 291 GLN A O 1
ATOM 2390 N N . SER A 1 292 ? -20.927 4.393 11.865 1.00 92.50 292 SER A N 1
ATOM 2391 C CA . SER A 1 292 ? -20.081 3.577 10.983 1.00 92.50 292 SER A CA 1
ATOM 2392 C C . SER A 1 292 ? -20.103 4.046 9.528 1.00 92.50 292 SER A C 1
ATOM 2394 O O . SER A 1 292 ? -19.057 4.095 8.890 1.00 92.50 292 SER A O 1
ATOM 2396 N N . LEU A 1 293 ? -21.280 4.428 9.026 1.00 95.00 293 LEU A N 1
ATOM 2397 C CA . LEU A 1 293 ? -21.458 4.990 7.691 1.00 95.00 293 LEU A CA 1
ATOM 2398 C C . LEU A 1 293 ? -21.575 6.513 7.763 1.00 95.00 293 LEU A C 1
ATOM 2400 O O . LEU A 1 293 ? -20.709 7.225 7.262 1.00 95.00 293 LEU A O 1
ATOM 2404 N N . LYS A 1 294 ? -22.622 7.027 8.428 1.00 95.81 294 LYS A N 1
ATOM 2405 C CA . LYS A 1 294 ? -22.967 8.461 8.393 1.00 95.81 294 LYS A CA 1
ATOM 2406 C C . LYS A 1 294 ? -21.843 9.355 8.914 1.00 95.81 294 LYS A C 1
ATOM 2408 O O . LYS A 1 294 ? -21.571 10.385 8.311 1.00 95.81 294 LYS A O 1
ATOM 2413 N N . GLY A 1 295 ? -21.167 8.939 9.985 1.00 96.31 295 GLY A N 1
ATOM 2414 C CA . GLY A 1 295 ? -20.067 9.695 10.585 1.00 96.31 295 GLY A CA 1
ATOM 2415 C C . GLY A 1 295 ? -18.791 9.717 9.741 1.00 96.31 295 GLY A C 1
ATOM 2416 O O . GLY A 1 295 ? -17.917 10.539 9.992 1.00 96.31 295 GLY A O 1
ATOM 2417 N N . ASN A 1 296 ? -18.682 8.835 8.743 1.00 98.06 296 ASN A N 1
ATOM 2418 C CA . ASN A 1 296 ? -17.484 8.672 7.926 1.00 98.06 296 ASN A CA 1
ATOM 2419 C C . ASN A 1 296 ? -17.603 9.280 6.520 1.00 98.06 296 ASN A C 1
ATOM 2421 O O . ASN A 1 296 ? -16.572 9.543 5.907 1.00 98.06 296 ASN A O 1
ATOM 2425 N N . ILE A 1 297 ? -18.813 9.544 6.008 1.00 97.75 297 ILE A N 1
ATOM 2426 C CA . ILE A 1 297 ? -19.025 10.022 4.625 1.00 97.75 297 ILE A CA 1
ATOM 2427 C C . ILE A 1 297 ? -18.161 11.250 4.303 1.00 97.75 297 ILE A C 1
ATOM 2429 O O . ILE A 1 297 ? -17.411 11.245 3.325 1.00 97.75 297 ILE A O 1
ATOM 2433 N N . ASP A 1 298 ? -18.224 12.294 5.130 1.00 97.94 298 ASP A N 1
ATOM 2434 C CA . ASP A 1 298 ? -17.482 13.530 4.857 1.00 97.94 298 ASP A CA 1
ATOM 2435 C C . ASP A 1 298 ? -15.971 13.360 5.047 1.00 97.94 298 ASP A C 1
ATOM 2437 O O . ASP A 1 298 ? -15.181 14.015 4.363 1.00 97.94 298 ASP A O 1
ATOM 2441 N N . ILE A 1 299 ? -15.556 12.416 5.897 1.00 98.12 299 ILE A N 1
ATOM 2442 C CA . ILE A 1 299 ? -14.147 12.063 6.081 1.00 98.12 299 ILE A CA 1
ATOM 2443 C C . ILE A 1 299 ? -13.601 11.405 4.811 1.00 98.12 299 ILE A C 1
ATOM 2445 O O . ILE A 1 299 ? -12.551 11.809 4.323 1.00 98.12 299 ILE A O 1
ATOM 2449 N N . TYR A 1 300 ? -14.325 10.451 4.217 1.00 98.12 300 TYR A N 1
ATOM 2450 C CA . TYR A 1 300 ? -13.894 9.790 2.979 1.00 98.12 300 TYR A CA 1
ATOM 2451 C C . TYR A 1 300 ? -13.903 10.750 1.784 1.00 98.12 300 TYR A C 1
ATOM 2453 O O . TYR A 1 300 ? -12.968 10.744 0.986 1.00 98.12 300 TYR A O 1
ATOM 2461 N N . LYS A 1 301 ? -14.872 11.673 1.702 1.00 97.12 301 LYS A N 1
ATOM 2462 C CA . LYS A 1 301 ? -14.827 12.767 0.713 1.00 97.12 301 LYS A CA 1
ATOM 2463 C C . LYS A 1 301 ? -13.595 13.659 0.893 1.00 97.12 301 LYS A C 1
ATOM 2465 O O . LYS A 1 301 ? -12.998 14.080 -0.097 1.00 97.12 301 LYS A O 1
ATOM 2470 N N . LYS A 1 302 ? -13.206 13.957 2.137 1.00 96.12 302 LYS A N 1
ATOM 2471 C CA . LYS A 1 302 ? -11.987 14.718 2.442 1.00 96.12 302 LYS A CA 1
ATOM 2472 C C . LYS A 1 302 ? -10.728 13.941 2.044 1.00 96.12 302 LYS A C 1
ATOM 2474 O O . LYS A 1 302 ? -9.861 14.516 1.396 1.00 96.12 302 LYS A O 1
ATOM 2479 N N . ILE A 1 303 ? -10.654 12.647 2.362 1.00 96.00 303 ILE A N 1
ATOM 2480 C CA . ILE A 1 303 ? -9.548 11.766 1.953 1.00 96.00 303 ILE A CA 1
ATOM 2481 C C . ILE A 1 303 ? -9.412 11.752 0.428 1.00 96.00 303 ILE A C 1
ATOM 2483 O O . ILE A 1 303 ? -8.306 11.902 -0.078 1.00 96.00 303 ILE A O 1
ATOM 2487 N N . ASN A 1 304 ? -10.521 11.658 -0.314 1.00 94.12 304 ASN A N 1
ATOM 2488 C CA . ASN A 1 304 ? -10.476 11.724 -1.775 1.00 94.12 304 ASN A CA 1
ATOM 2489 C C . ASN A 1 304 ? -9.835 13.031 -2.263 1.00 94.12 304 ASN A C 1
ATOM 2491 O O . ASN A 1 304 ? -9.017 13.014 -3.172 1.00 94.12 304 ASN A O 1
ATOM 2495 N N . LYS A 1 305 ? -10.153 14.176 -1.647 1.00 91.19 305 LYS A N 1
ATOM 2496 C CA . LYS A 1 305 ? -9.509 15.450 -2.008 1.00 91.19 305 LYS A CA 1
ATOM 2497 C C . LYS A 1 305 ? -7.996 15.402 -1.777 1.00 91.19 305 LYS A C 1
ATOM 2499 O O . LYS A 1 305 ? -7.269 15.789 -2.678 1.00 91.19 305 LYS A O 1
ATOM 2504 N N . LEU A 1 306 ? -7.546 14.866 -0.640 1.00 89.50 306 LEU A N 1
ATOM 2505 C CA . LEU A 1 306 ? -6.119 14.721 -0.309 1.00 89.50 306 LEU A CA 1
ATOM 2506 C C . LEU A 1 306 ? -5.362 13.790 -1.268 1.00 89.50 306 LEU A C 1
ATOM 2508 O O . LEU A 1 306 ? -4.194 14.013 -1.548 1.00 89.50 306 LEU A O 1
ATOM 2512 N N . LEU A 1 307 ? -6.016 12.750 -1.788 1.00 85.50 307 LEU A N 1
ATOM 2513 C CA . LEU A 1 307 ? -5.414 11.853 -2.783 1.00 85.50 307 LEU A CA 1
ATOM 2514 C C . LEU A 1 307 ? -5.267 12.494 -4.169 1.00 85.50 307 LEU A C 1
ATOM 2516 O O . LEU A 1 307 ? -4.575 11.949 -5.023 1.00 85.50 307 LEU A O 1
ATOM 2520 N N . ASN A 1 308 ? -5.957 13.610 -4.406 1.00 77.81 308 ASN A N 1
ATOM 2521 C CA . ASN A 1 308 ? -6.000 14.302 -5.690 1.00 77.81 308 ASN A CA 1
ATOM 2522 C C . ASN A 1 308 ? -5.256 15.649 -5.678 1.00 77.81 308 ASN A C 1
ATOM 2524 O O . ASN A 1 308 ? -5.340 16.377 -6.667 1.00 77.81 308 ASN A O 1
ATOM 2528 N N . THR A 1 309 ? -4.583 15.984 -4.576 1.00 67.00 309 THR A N 1
ATOM 2529 C CA . THR A 1 309 ? -3.684 17.142 -4.435 1.00 67.00 309 THR A CA 1
ATOM 2530 C C . THR A 1 309 ? -2.238 16.712 -4.568 1.00 67.00 309 THR A C 1
ATOM 2532 O O . THR A 1 309 ? -1.498 17.392 -5.306 1.00 67.00 309 THR A O 1
#

Mean predicted aligned error: 4.45 Å

Radius of gyration: 20.47 Å; Cα contacts (8 Å, |Δi|>4): 522; chains: 1; bounding box: 50×38×60 Å

Nearest PDB structures (foldseek):
  1vk2-assembly1_A  TM=7.165E-01  e=1.955E-08  Thermotoga maritima
  6ajs-assembly1_A  TM=7.587E-01  e=1.322E-07  Mycolicibacterium smegmatis MC2 155
  6l6s-assembly1_A  TM=6.923E-01  e=6.991E-08  Mycolicibacterium smegmatis MC2 155
  6ajq-assembly1_A  TM=7.200E-01  e=2.779E-07  Mycolicibacterium smegmatis MC2 155
  2dp6-assembly1_A  TM=6.384E-01  e=1.270E-05  Thermus thermophilus HB8